Protein AF-A0A8I1TNV1-F1 (afdb_monomer)

Structure (mmCIF, N/CA/C/O backbone):
data_AF-A0A8I1TNV1-F1
#
_entry.id   AF-A0A8I1TNV1-F1
#
loop_
_atom_site.group_PDB
_atom_site.id
_atom_site.type_symbol
_atom_site.label_atom_id
_atom_site.label_alt_id
_atom_site.label_comp_id
_atom_site.label_asym_id
_atom_site.label_entity_id
_atom_site.label_seq_id
_atom_site.pdbx_PDB_ins_code
_atom_site.Cartn_x
_atom_site.Cartn_y
_atom_site.Cartn_z
_atom_site.occupancy
_atom_site.B_iso_or_equiv
_atom_site.auth_seq_id
_atom_site.auth_comp_id
_atom_site.auth_asym_id
_atom_site.auth_atom_id
_atom_site.pdbx_PDB_model_num
ATOM 1 N N . MET A 1 1 ? -3.425 28.848 9.478 1.00 30.80 1 MET A N 1
ATOM 2 C CA . MET A 1 1 ? -4.731 28.243 9.837 1.00 30.80 1 MET A CA 1
ATOM 3 C C . MET A 1 1 ? -4.696 26.747 9.540 1.00 30.80 1 MET A C 1
ATOM 5 O O . MET A 1 1 ? -4.723 26.371 8.379 1.00 30.80 1 MET A O 1
ATOM 9 N N . SER A 1 2 ? -4.573 25.889 10.560 1.00 38.59 2 SER A N 1
ATOM 10 C CA . SER A 1 2 ? -4.637 24.428 10.387 1.00 38.59 2 SER A CA 1
ATOM 11 C C . SER A 1 2 ? -6.106 24.007 10.322 1.00 38.59 2 SER A C 1
ATOM 13 O O . SER A 1 2 ? -6.797 24.010 11.341 1.00 38.59 2 SER A O 1
ATOM 15 N N . ALA A 1 3 ? -6.617 23.719 9.125 1.00 46.88 3 ALA A N 1
ATOM 16 C CA . ALA A 1 3 ? -7.958 23.170 8.979 1.00 46.88 3 ALA A CA 1
ATOM 17 C C . ALA A 1 3 ? -7.992 21.784 9.645 1.00 46.88 3 ALA A C 1
ATOM 19 O O . ALA A 1 3 ? -7.277 20.873 9.228 1.00 46.88 3 ALA A O 1
ATOM 20 N N . ARG A 1 4 ? -8.809 21.612 10.693 1.00 56.84 4 ARG A N 1
ATOM 21 C CA . ARG A 1 4 ? -9.085 20.287 11.268 1.00 56.84 4 ARG A CA 1
ATOM 22 C C . ARG A 1 4 ? -9.623 19.384 10.153 1.00 56.84 4 ARG A C 1
ATOM 24 O O . ARG A 1 4 ? -10.733 19.594 9.666 1.00 56.84 4 ARG A O 1
ATOM 31 N N . LEU A 1 5 ? -8.841 18.386 9.748 1.00 61.72 5 LEU A N 1
ATOM 32 C CA . LEU A 1 5 ? -9.296 17.341 8.834 1.00 61.72 5 LEU A CA 1
ATOM 33 C C . LEU A 1 5 ? -10.477 16.605 9.478 1.00 61.72 5 LEU A C 1
ATOM 35 O O . LEU A 1 5 ? -10.386 16.141 10.616 1.00 61.72 5 LEU A O 1
ATOM 39 N N . ARG A 1 6 ? -11.607 16.535 8.767 1.00 75.06 6 ARG A N 1
ATOM 40 C CA . ARG A 1 6 ? -12.827 15.878 9.260 1.00 75.06 6 ARG A CA 1
ATOM 41 C C . ARG A 1 6 ? -12.629 14.357 9.261 1.00 75.06 6 ARG A C 1
ATOM 43 O O . ARG A 1 6 ? -11.903 13.832 8.418 1.00 75.06 6 ARG A O 1
ATOM 50 N N . SER A 1 7 ? -13.327 13.643 10.148 1.00 79.25 7 SER A N 1
ATOM 51 C CA . SER A 1 7 ? -13.295 12.168 10.239 1.00 79.25 7 SER A CA 1
ATOM 52 C C . SER A 1 7 ? -13.502 11.480 8.883 1.00 79.25 7 SER A C 1
ATOM 54 O O . SER A 1 7 ? -12.773 10.556 8.541 1.00 79.25 7 SER A O 1
ATOM 56 N N . ARG A 1 8 ? -14.424 12.003 8.065 1.00 87.31 8 ARG A N 1
ATOM 57 C CA . ARG A 1 8 ? -14.710 11.511 6.709 1.00 87.31 8 ARG A CA 1
ATOM 58 C C . ARG A 1 8 ? -13.517 11.604 5.751 1.00 87.31 8 ARG A C 1
ATOM 60 O O . ARG A 1 8 ? -13.373 10.752 4.884 1.00 87.31 8 ARG A O 1
ATOM 67 N N . THR A 1 9 ? -12.670 12.626 5.877 1.00 91.31 9 THR A N 1
ATOM 68 C CA . THR A 1 9 ? -11.474 12.765 5.030 1.00 91.31 9 THR A CA 1
ATOM 69 C C . THR A 1 9 ? -10.442 11.700 5.379 1.00 91.31 9 THR A C 1
ATOM 71 O O . THR A 1 9 ? -9.879 11.087 4.480 1.00 91.31 9 THR A O 1
ATOM 74 N N . LEU A 1 10 ? -10.235 11.443 6.674 1.00 92.00 10 LEU A N 1
ATOM 75 C CA . LEU A 1 10 ? -9.320 10.397 7.131 1.00 92.00 10 LEU A CA 1
ATOM 76 C C . LEU A 1 10 ? -9.821 9.002 6.742 1.00 92.00 10 LEU A C 1
ATOM 78 O O . LEU A 1 10 ? -9.030 8.187 6.282 1.00 92.00 10 LEU A O 1
ATOM 82 N N . ASP A 1 11 ? -11.129 8.751 6.852 1.00 93.19 11 ASP A N 1
ATOM 83 C CA . ASP A 1 11 ? -11.721 7.480 6.423 1.00 93.19 11 ASP A CA 1
ATOM 84 C C . ASP A 1 11 ? -11.553 7.251 4.914 1.00 93.19 11 ASP A C 1
ATOM 86 O O . ASP A 1 11 ? -11.191 6.159 4.489 1.00 93.19 11 ASP A O 1
ATOM 90 N N . ARG A 1 12 ? -11.728 8.288 4.087 1.00 95.81 12 ARG A N 1
ATOM 91 C CA . ARG A 1 12 ? -11.476 8.208 2.637 1.00 95.81 12 ARG A CA 1
ATOM 92 C C . ARG A 1 12 ? -10.010 8.005 2.293 1.00 95.81 12 ARG A C 1
ATOM 94 O O . ARG A 1 12 ? -9.713 7.212 1.409 1.00 95.81 12 ARG A O 1
ATOM 101 N N . ALA A 1 13 ? -9.104 8.670 3.002 1.00 95.31 13 ALA A N 1
ATOM 102 C CA . ALA A 1 13 ? -7.672 8.472 2.820 1.00 95.31 13 ALA A CA 1
ATOM 103 C C . ALA A 1 13 ? -7.252 7.034 3.150 1.00 95.31 13 ALA A C 1
ATOM 105 O O . ALA A 1 13 ? -6.558 6.400 2.361 1.00 95.31 13 ALA A O 1
ATOM 106 N N . ALA A 1 14 ? -7.731 6.491 4.275 1.00 95.75 14 ALA A N 1
ATOM 107 C CA . ALA A 1 14 ? -7.549 5.079 4.600 1.00 95.75 14 ALA A CA 1
ATOM 108 C C . ALA A 1 14 ? -8.198 4.177 3.539 1.00 95.75 14 ALA A C 1
ATOM 110 O O . ALA A 1 14 ? -7.621 3.167 3.150 1.00 95.75 14 ALA A O 1
ATOM 111 N N . GLY A 1 15 ? -9.365 4.574 3.028 1.00 96.75 15 GLY A N 1
ATOM 112 C CA . GLY A 1 15 ? -10.072 3.899 1.947 1.00 96.75 15 GLY A CA 1
ATOM 113 C C . GLY A 1 15 ? -9.243 3.747 0.683 1.00 96.75 15 GLY A C 1
ATOM 114 O O . GLY A 1 15 ? -9.222 2.652 0.142 1.00 96.75 15 GLY A O 1
ATOM 115 N N . VAL A 1 16 ? -8.525 4.782 0.238 1.00 97.50 16 VAL A N 1
ATOM 116 C CA . VAL A 1 16 ? -7.644 4.693 -0.944 1.00 97.50 16 VAL A CA 1
ATOM 117 C C . VAL A 1 16 ? -6.658 3.532 -0.803 1.00 97.50 16 VAL A C 1
ATOM 119 O O . VAL A 1 16 ? -6.525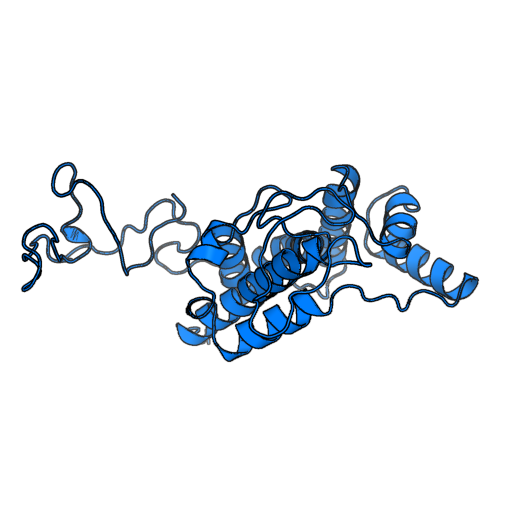 2.729 -1.721 1.00 97.50 16 VAL A O 1
ATOM 122 N N . LEU A 1 17 ? -6.020 3.398 0.361 1.00 97.19 17 LEU A N 1
ATOM 123 C CA . LEU A 1 17 ? -5.011 2.359 0.575 1.00 97.19 17 LEU A CA 1
ATOM 124 C C . LEU A 1 17 ? -5.615 0.983 0.833 1.00 97.19 17 LEU A C 1
ATOM 126 O O . LEU A 1 17 ? -5.167 -0.003 0.263 1.00 97.19 17 LEU A O 1
ATOM 130 N N . LEU A 1 18 ? -6.649 0.906 1.671 1.00 97.94 18 LEU A N 1
ATOM 131 C CA . LEU A 1 18 ? -7.325 -0.354 1.980 1.00 97.94 18 LEU A CA 1
ATOM 132 C C . LEU A 1 18 ? -8.070 -0.914 0.770 1.00 97.94 18 LEU A C 1
ATOM 134 O O . LEU A 1 18 ? -8.086 -2.121 0.561 1.00 97.94 18 LEU A O 1
ATOM 138 N N . GLY A 1 19 ? -8.704 -0.036 -0.002 1.00 97.56 19 GLY A N 1
ATOM 139 C CA . GLY A 1 19 ? -9.374 -0.373 -1.245 1.00 97.56 19 GLY A CA 1
ATOM 140 C C . GLY A 1 19 ? -8.371 -0.805 -2.304 1.00 97.56 19 GLY A C 1
ATOM 141 O O . GLY A 1 19 ? -8.586 -1.843 -2.916 1.00 97.56 19 GLY A O 1
ATOM 142 N N . GLY A 1 20 ? -7.265 -0.069 -2.467 1.00 97.50 20 GLY A N 1
ATOM 143 C CA . GLY A 1 20 ? -6.187 -0.439 -3.387 1.00 97.50 20 GLY A CA 1
ATOM 144 C C . GLY A 1 20 ? -5.604 -1.814 -3.074 1.00 97.50 20 GLY A C 1
ATOM 14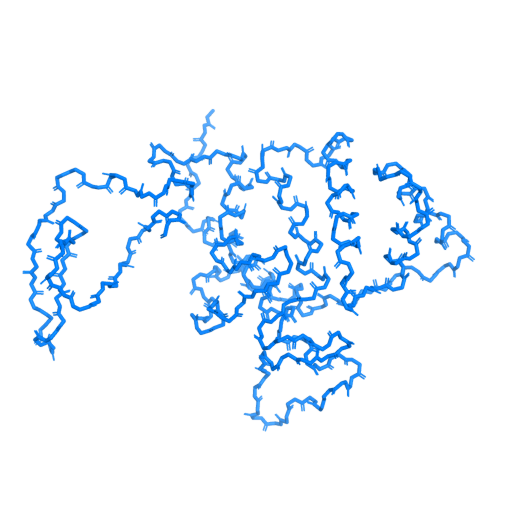5 O O . GLY A 1 20 ? -5.654 -2.697 -3.922 1.00 97.50 20 GLY A O 1
ATOM 146 N N . ALA A 1 21 ? -5.195 -2.036 -1.823 1.00 97.88 21 ALA A N 1
ATOM 147 C CA . ALA A 1 21 ? -4.672 -3.322 -1.365 1.00 97.88 21 ALA A CA 1
ATOM 148 C C . ALA A 1 21 ? -5.694 -4.465 -1.470 1.00 97.88 21 ALA A C 1
ATOM 150 O O . ALA A 1 21 ? -5.335 -5.603 -1.758 1.00 97.88 21 ALA A O 1
ATOM 151 N N . ALA A 1 22 ? -6.982 -4.179 -1.249 1.00 97.75 22 ALA A N 1
ATOM 152 C CA . ALA A 1 22 ? -8.039 -5.161 -1.470 1.00 97.75 22 ALA A CA 1
ATOM 153 C C . ALA A 1 22 ? -8.222 -5.500 -2.950 1.00 97.75 22 ALA A C 1
ATOM 155 O O . ALA A 1 22 ? -8.432 -6.666 -3.268 1.00 97.75 22 ALA A O 1
ATOM 156 N N . GLY A 1 23 ? -8.166 -4.503 -3.833 1.00 96.38 23 GLY A N 1
ATOM 157 C CA . GLY A 1 23 ? -8.252 -4.696 -5.277 1.00 96.38 23 GLY A CA 1
ATOM 158 C C . GLY A 1 23 ? -7.089 -5.528 -5.806 1.00 96.38 23 GLY A C 1
ATOM 159 O O . GLY A 1 23 ? -7.322 -6.516 -6.492 1.00 96.38 23 GLY A O 1
ATOM 160 N N . ASP A 1 24 ? -5.873 -5.176 -5.401 1.00 96.19 24 ASP A N 1
ATOM 161 C CA . ASP A 1 24 ? -4.637 -5.918 -5.661 1.00 96.19 24 ASP A CA 1
ATOM 162 C C . ASP A 1 24 ? -4.770 -7.392 -5.219 1.00 96.19 24 ASP A C 1
ATOM 164 O O . ASP A 1 24 ? -4.840 -8.293 -6.055 1.00 96.19 24 ASP A O 1
ATOM 168 N N . ALA A 1 25 ? -4.984 -7.651 -3.923 1.00 96.50 25 ALA A N 1
ATOM 169 C CA . ALA A 1 25 ? -5.070 -9.018 -3.395 1.00 96.50 25 ALA A CA 1
ATOM 170 C C . ALA A 1 25 ? -6.249 -9.845 -3.960 1.00 96.50 25 ALA A C 1
ATOM 172 O O . ALA A 1 25 ? -6.242 -11.079 -3.896 1.00 96.50 25 ALA A O 1
ATOM 173 N N . LEU A 1 26 ? -7.301 -9.191 -4.470 1.00 95.19 26 LEU A N 1
ATOM 174 C CA . LEU A 1 26 ? -8.390 -9.850 -5.201 1.00 95.19 26 LEU A CA 1
ATOM 175 C C . LEU A 1 26 ? -8.005 -10.207 -6.634 1.00 95.19 26 LEU A C 1
ATOM 177 O O . LEU A 1 26 ? -8.549 -11.180 -7.148 1.00 95.19 26 LEU A O 1
ATOM 181 N N . GLY A 1 27 ? -7.136 -9.422 -7.269 1.00 93.38 27 GLY A N 1
ATOM 182 C CA . GLY A 1 27 ? -6.659 -9.630 -8.634 1.00 93.38 27 GLY A CA 1
ATOM 183 C C . GLY A 1 27 ? -5.625 -10.748 -8.736 1.00 93.38 27 GLY A C 1
ATOM 184 O O . GLY A 1 27 ? -5.734 -11.573 -9.643 1.00 93.38 27 GLY A O 1
ATOM 185 N N . VAL A 1 28 ? -4.715 -10.837 -7.758 1.00 94.31 28 VAL A N 1
ATOM 186 C CA . VAL A 1 28 ? -3.593 -11.799 -7.715 1.00 94.31 28 VAL A CA 1
ATOM 187 C C . VAL A 1 28 ? -3.946 -13.222 -8.187 1.00 94.31 28 VAL A C 1
ATOM 189 O O . VAL A 1 28 ? -3.236 -13.761 -9.034 1.00 94.31 28 VAL A O 1
ATOM 192 N N . PRO A 1 29 ? -5.030 -13.877 -7.720 1.00 94.50 29 PRO A N 1
ATOM 193 C CA . PRO A 1 29 ? -5.305 -15.260 -8.116 1.00 94.50 29 PRO A CA 1
ATOM 194 C C . PRO A 1 29 ? -5.609 -15.437 -9.607 1.00 94.50 29 PRO A C 1
ATOM 196 O O . PRO A 1 29 ? -5.493 -16.547 -10.118 1.00 94.50 29 PRO A O 1
ATOM 199 N N . TYR A 1 30 ? -6.060 -14.382 -10.284 1.00 92.38 30 TYR A N 1
ATOM 200 C CA . TYR A 1 30 ? -6.672 -14.448 -11.612 1.00 92.38 30 TYR A CA 1
ATOM 201 C C . TYR A 1 30 ? -5.794 -13.850 -12.718 1.00 92.38 30 TYR A C 1
ATOM 203 O O . TYR A 1 30 ? -6.186 -13.830 -13.888 1.00 92.38 30 TYR A O 1
ATOM 211 N N . GLU A 1 31 ? -4.611 -13.376 -12.349 1.00 87.69 31 GLU A N 1
ATOM 212 C CA . GLU A 1 31 ? -3.641 -12.752 -13.236 1.00 87.69 31 GLU A CA 1
ATOM 213 C C . GLU A 1 31 ? -3.161 -13.732 -14.317 1.00 87.69 31 GLU A C 1
ATOM 215 O O . GLU A 1 31 ? -2.842 -14.889 -14.024 1.00 87.69 31 GLU A O 1
ATOM 220 N N . TYR A 1 32 ? -3.167 -13.290 -15.579 1.00 85.69 32 TYR A N 1
ATOM 221 C CA . TYR A 1 32 ? -2.758 -14.067 -16.764 1.00 85.69 32 TYR A CA 1
ATOM 222 C C . TYR A 1 32 ? -3.321 -15.496 -16.857 1.00 85.69 32 TYR A C 1
ATOM 224 O O . TYR A 1 32 ? -2.701 -16.383 -17.440 1.00 85.69 32 TYR A O 1
ATOM 232 N N . GLY A 1 33 ? -4.510 -15.741 -16.298 1.00 82.06 33 GLY A N 1
ATOM 233 C CA . GLY A 1 33 ? -5.123 -17.070 -16.318 1.00 82.06 33 GLY A CA 1
ATOM 234 C C . GLY A 1 33 ? -4.519 -18.064 -15.321 1.00 82.06 33 GLY A C 1
ATOM 235 O O . GLY A 1 33 ? -4.792 -19.257 -15.435 1.00 82.06 33 GLY A O 1
ATOM 236 N N . SER A 1 34 ? -3.773 -17.593 -14.313 1.00 83.50 34 SER A N 1
ATOM 237 C CA . SER A 1 34 ? -3.290 -18.406 -13.179 1.00 83.50 34 SER A CA 1
ATOM 238 C C . SER A 1 34 ? -4.422 -19.173 -12.483 1.00 83.50 34 SER A C 1
ATOM 240 O O . SER A 1 34 ? -4.224 -20.265 -11.946 1.00 83.50 34 SER A O 1
ATOM 242 N N . ARG A 1 35 ? -5.638 -18.620 -12.530 1.00 90.06 35 ARG A N 1
ATOM 243 C CA . ARG A 1 35 ? -6.886 -19.286 -12.165 1.00 90.06 35 ARG A CA 1
ATOM 244 C C . ARG A 1 35 ? -7.999 -18.858 -13.114 1.00 90.06 35 ARG A C 1
ATOM 246 O O . ARG A 1 35 ? -8.015 -17.727 -13.597 1.00 90.06 35 ARG A O 1
ATOM 253 N N . ALA A 1 36 ? -8.973 -19.745 -13.317 1.00 88.44 36 ALA A N 1
ATOM 254 C CA . ALA A 1 36 ? -10.222 -19.395 -13.980 1.00 88.44 36 ALA A CA 1
ATOM 255 C C . ALA A 1 36 ? -10.923 -18.229 -13.260 1.00 88.44 36 ALA A C 1
ATOM 257 O O . ALA A 1 36 ? -10.997 -18.197 -12.027 1.00 88.44 36 ALA A O 1
ATOM 258 N N . GLN A 1 37 ? -11.440 -17.288 -14.051 1.00 88.38 37 GLN A N 1
ATOM 259 C CA . GLN A 1 37 ? -12.270 -16.190 -13.562 1.00 88.38 37 GLN A CA 1
ATOM 260 C C . GLN A 1 37 ? -13.559 -16.740 -12.920 1.00 88.38 37 GLN A C 1
ATOM 262 O O . GLN A 1 37 ? -14.035 -17.793 -13.352 1.00 88.38 37 GLN A O 1
ATOM 267 N N . PRO A 1 38 ? -14.137 -16.054 -11.915 1.00 89.19 38 PRO A N 1
ATOM 268 C CA . PRO A 1 38 ? -15.418 -16.452 -11.334 1.00 89.19 38 PRO A CA 1
ATOM 269 C C . PRO A 1 38 ? -16.519 -16.534 -12.400 1.00 89.19 38 PRO A C 1
ATOM 271 O O . PRO A 1 38 ? -16.628 -15.651 -13.256 1.00 89.19 38 PRO A O 1
ATOM 274 N N . GLY A 1 39 ? -17.337 -17.584 -12.339 1.00 90.44 39 GLY A N 1
ATOM 275 C CA . GLY A 1 39 ? -18.483 -17.758 -13.229 1.00 90.44 39 GLY A CA 1
ATOM 276 C C . GLY A 1 39 ? -19.666 -16.837 -12.888 1.00 90.44 39 GLY A C 1
ATOM 277 O O . GLY A 1 39 ? -19.636 -16.101 -11.897 1.00 90.44 39 GLY A O 1
ATOM 278 N N . PRO A 1 40 ? -20.753 -16.872 -13.680 1.00 92.12 40 PRO A N 1
ATOM 279 C CA . PRO A 1 40 ? -21.972 -16.127 -13.375 1.00 92.12 40 PRO A CA 1
ATOM 280 C C . PRO A 1 40 ? -22.504 -16.447 -11.969 1.00 92.12 40 PRO A C 1
ATOM 282 O O . PRO A 1 40 ? -22.737 -17.604 -11.635 1.00 92.12 40 PRO A O 1
ATOM 285 N N . GLY A 1 41 ? -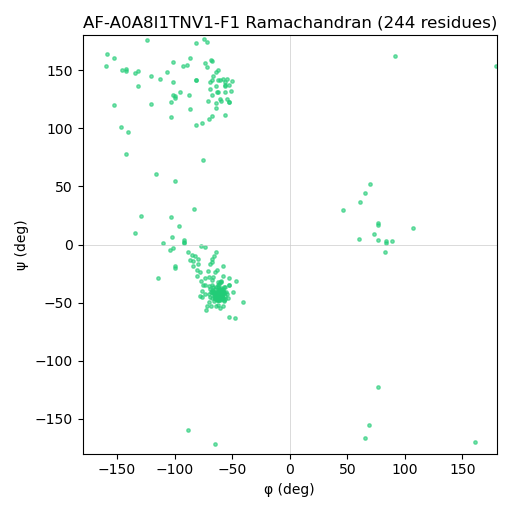22.708 -15.414 -11.147 1.00 89.62 41 GLY A N 1
ATOM 286 C CA . GLY A 1 41 ? -23.178 -15.558 -9.762 1.00 89.62 41 GLY A CA 1
ATOM 287 C C . GLY A 1 41 ? -22.084 -15.882 -8.738 1.00 89.62 41 GLY A C 1
ATOM 288 O O . GLY A 1 41 ? -22.354 -15.857 -7.538 1.00 89.62 41 GLY A O 1
ATOM 289 N N . GLU A 1 42 ? -20.849 -16.126 -9.175 1.00 91.62 42 GLU A N 1
ATOM 290 C CA . GLU A 1 42 ? -19.701 -16.274 -8.287 1.00 91.62 42 GLU A CA 1
ATOM 291 C C . GLU A 1 42 ? -19.021 -14.923 -8.028 1.00 91.62 42 GLU A C 1
ATOM 293 O O . GLU A 1 42 ? -19.081 -13.987 -8.826 1.00 91.62 42 GLU A O 1
ATOM 298 N N . HIS A 1 43 ? -18.341 -14.813 -6.886 1.00 89.75 43 HIS A N 1
ATOM 299 C CA . HIS A 1 43 ? -17.606 -13.609 -6.506 1.00 89.75 43 HIS A CA 1
ATOM 300 C C . HIS A 1 43 ? -16.103 -13.872 -6.479 1.00 89.75 43 HIS A C 1
ATOM 302 O O . HIS A 1 43 ? -15.658 -14.918 -6.001 1.00 89.75 43 HIS A O 1
ATOM 308 N N . ALA A 1 44 ? -15.321 -12.881 -6.916 1.00 90.31 44 ALA A N 1
ATOM 309 C CA . ALA A 1 44 ? -13.872 -12.893 -6.756 1.00 90.31 44 ALA A CA 1
ATOM 310 C C . ALA A 1 44 ? -13.483 -13.000 -5.273 1.00 90.31 44 ALA A C 1
ATOM 312 O O . ALA A 1 44 ? -14.128 -12.426 -4.385 1.00 90.31 44 ALA A O 1
ATOM 313 N N . ARG A 1 45 ? -12.420 -13.757 -4.999 1.00 94.25 45 ARG A N 1
ATOM 314 C CA . ARG A 1 45 ? -11.927 -14.031 -3.645 1.00 94.25 45 ARG A CA 1
ATOM 315 C C . ARG A 1 45 ? -10.413 -13.869 -3.597 1.00 94.25 45 ARG A C 1
ATOM 317 O O . ARG A 1 45 ? -9.726 -14.215 -4.545 1.00 94.25 45 ARG A O 1
ATOM 324 N N . MET A 1 46 ? -9.903 -13.421 -2.452 1.00 96.25 46 MET A N 1
ATOM 325 C CA . MET A 1 46 ? -8.467 -13.303 -2.175 1.00 96.25 46 MET A CA 1
ATOM 326 C C . MET A 1 46 ? -7.867 -14.686 -1.893 1.00 96.25 46 MET A C 1
ATOM 328 O O . MET A 1 46 ? -7.629 -15.043 -0.740 1.00 96.25 46 MET A O 1
ATOM 332 N N . LEU A 1 47 ? -7.722 -15.510 -2.928 1.00 95.81 47 LEU A N 1
ATOM 333 C CA . LEU A 1 47 ? -7.287 -16.905 -2.799 1.00 95.81 47 LEU A CA 1
ATOM 334 C C . LEU A 1 47 ? -5.761 -17.073 -2.756 1.00 95.81 47 LEU A C 1
ATOM 336 O O . LEU A 1 47 ? -5.303 -18.170 -2.454 1.00 95.81 47 LEU A O 1
ATOM 340 N N . GLY A 1 48 ? -4.992 -16.014 -3.025 1.00 94.88 48 GLY A N 1
ATOM 341 C CA . GLY A 1 48 ? -3.549 -16.124 -3.228 1.00 94.88 48 GLY A CA 1
ATOM 342 C C . GLY A 1 48 ? -3.208 -16.863 -4.529 1.00 94.88 48 GLY A C 1
ATOM 343 O O . GLY A 1 48 ? -4.015 -16.901 -5.459 1.00 94.88 48 GLY A O 1
ATOM 344 N N . GLY A 1 49 ? -2.027 -17.471 -4.593 1.00 93.75 49 GLY A N 1
ATOM 345 C CA . GLY A 1 49 ? -1.480 -18.059 -5.811 1.00 93.75 49 GLY A CA 1
ATOM 346 C C . GLY A 1 49 ? -0.948 -16.972 -6.740 1.00 93.75 49 GLY A C 1
ATOM 347 O O . GLY A 1 49 ? -0.078 -16.201 -6.338 1.00 93.75 49 GLY A O 1
ATOM 348 N N . GLY A 1 50 ? -1.465 -16.920 -7.968 1.00 89.69 50 GLY A N 1
ATOM 349 C CA . GLY A 1 50 ? -0.971 -16.004 -8.998 1.00 89.69 50 GLY A CA 1
ATOM 350 C C . GLY A 1 50 ? 0.464 -16.320 -9.425 1.00 89.69 50 GLY A C 1
ATOM 351 O O . GLY A 1 50 ? 1.013 -17.370 -9.073 1.00 89.69 50 GLY A O 1
ATOM 352 N N . LEU A 1 51 ? 1.085 -15.389 -10.149 1.00 86.31 51 LEU A N 1
ATOM 353 C CA . LEU A 1 51 ? 2.452 -15.537 -10.661 1.00 86.31 51 LEU A CA 1
ATOM 354 C C . LEU A 1 51 ? 3.492 -15.749 -9.550 1.00 86.31 51 LEU A C 1
ATOM 356 O O . LEU A 1 51 ? 4.480 -16.454 -9.745 1.00 86.31 51 LEU A O 1
ATOM 360 N N . GLY A 1 52 ? 3.248 -15.160 -8.377 1.00 84.81 52 GLY A N 1
ATOM 361 C CA . GLY A 1 52 ? 4.188 -15.142 -7.259 1.00 84.81 52 GLY A CA 1
ATOM 362 C C . GLY A 1 52 ? 3.894 -16.124 -6.122 1.00 84.81 52 GLY A C 1
ATOM 363 O O . GLY A 1 52 ? 4.561 -16.045 -5.090 1.00 84.81 52 GLY A O 1
ATOM 364 N N . GLY A 1 53 ? 2.901 -17.013 -6.248 1.00 91.44 53 GLY A N 1
ATOM 365 C CA . GLY A 1 53 ? 2.564 -17.977 -5.188 1.00 91.44 53 GLY A CA 1
ATOM 366 C C . GLY A 1 53 ? 2.145 -17.324 -3.863 1.00 91.44 53 GLY A C 1
ATOM 367 O O . GLY A 1 53 ? 2.492 -17.812 -2.787 1.00 91.44 53 GLY A O 1
ATOM 368 N N . PHE A 1 54 ? 1.425 -16.205 -3.929 1.00 94.62 54 PHE A N 1
ATOM 369 C CA . PHE A 1 54 ? 1.056 -15.399 -2.768 1.00 94.62 54 PHE A CA 1
ATOM 370 C C . PHE A 1 54 ? 0.128 -16.155 -1.801 1.00 94.62 54 PHE A C 1
ATOM 372 O O . PHE A 1 54 ? -0.711 -16.951 -2.228 1.00 94.62 54 PHE A O 1
ATOM 379 N N . PRO A 1 55 ? 0.196 -15.891 -0.488 1.00 96.00 55 PRO A N 1
ATOM 380 C CA . PRO A 1 55 ? -0.815 -16.374 0.448 1.00 96.00 55 PRO A CA 1
ATOM 381 C C . PRO A 1 55 ? -2.183 -15.697 0.209 1.00 96.00 55 PRO A C 1
ATOM 383 O O . PRO A 1 55 ? -2.248 -14.589 -0.328 1.00 96.00 55 PRO A O 1
ATOM 386 N N . PRO A 1 56 ? -3.301 -16.307 0.648 1.00 97.31 56 PRO A N 1
ATOM 387 C CA . PRO A 1 56 ? -4.615 -15.664 0.632 1.00 97.31 56 PRO A CA 1
ATOM 388 C C . PRO A 1 56 ? -4.612 -14.294 1.327 1.00 97.31 56 PRO A C 1
ATOM 390 O O . PRO A 1 56 ? -4.288 -14.194 2.509 1.00 97.31 56 PRO A O 1
ATOM 393 N N . GLY A 1 57 ? -5.007 -13.240 0.608 1.00 97.19 57 GLY A N 1
ATOM 394 C CA . GLY A 1 57 ? -4.974 -11.857 1.108 1.00 97.19 57 GLY A CA 1
ATOM 395 C C . GLY A 1 57 ? -3.617 -11.157 0.977 1.00 97.19 57 GLY A C 1
ATOM 396 O O . GLY A 1 57 ? -3.510 -10.001 1.386 1.00 97.19 57 GLY A O 1
ATOM 397 N N . GLY A 1 58 ? -2.615 -11.838 0.415 1.00 97.00 58 GLY A N 1
ATOM 398 C CA . GLY A 1 58 ? -1.338 -11.257 0.020 1.00 97.00 58 GLY A CA 1
ATOM 399 C C . GLY A 1 58 ? -1.508 -10.285 -1.146 1.00 97.00 58 GLY A C 1
ATOM 400 O O . GLY A 1 58 ? -2.132 -10.645 -2.142 1.00 97.00 58 GLY A O 1
ATOM 401 N N . TRP A 1 59 ? -0.972 -9.076 -1.010 1.00 95.56 59 TRP A N 1
ATOM 402 C CA . TRP A 1 59 ? -0.899 -8.089 -2.093 1.00 95.56 59 TRP A CA 1
ATOM 403 C C . TRP A 1 59 ? 0.429 -8.178 -2.867 1.00 95.56 59 TRP A C 1
ATOM 405 O O . TRP A 1 59 ? 1.439 -8.622 -2.304 1.00 95.56 59 TRP A O 1
ATOM 415 N N . SER A 1 60 ? 0.420 -7.767 -4.136 1.00 95.00 60 SER A N 1
ATOM 416 C CA . SER A 1 60 ? 1.536 -7.863 -5.084 1.00 95.00 60 SER A CA 1
ATOM 417 C C . SER A 1 60 ? 2.483 -6.647 -5.033 1.00 95.00 60 SER A C 1
ATOM 419 O O . SER A 1 60 ? 2.574 -5.927 -4.025 1.00 95.00 60 SER A O 1
ATOM 421 N N . ASP A 1 61 ? 3.249 -6.451 -6.112 1.00 94.19 61 ASP A N 1
ATOM 422 C CA . ASP A 1 61 ? 4.126 -5.304 -6.329 1.00 94.19 61 ASP A CA 1
ATOM 423 C C . ASP A 1 61 ? 3.369 -3.969 -6.336 1.00 94.19 61 ASP A C 1
ATOM 425 O O . ASP A 1 61 ? 3.904 -2.982 -5.826 1.00 94.19 61 ASP A O 1
ATOM 429 N N . ASP A 1 62 ? 2.117 -3.950 -6.793 1.00 94.19 62 ASP A N 1
ATOM 430 C CA . ASP A 1 62 ? 1.209 -2.798 -6.758 1.00 94.19 62 ASP A CA 1
ATOM 431 C C . ASP A 1 62 ? 1.181 -2.116 -5.384 1.00 94.19 62 ASP A C 1
ATOM 433 O O . ASP A 1 62 ? 1.574 -0.951 -5.213 1.00 94.19 62 ASP A O 1
ATOM 437 N N . THR A 1 63 ? 0.734 -2.851 -4.365 1.00 96.06 63 THR A N 1
ATOM 438 C CA . THR A 1 63 ? 0.636 -2.314 -3.006 1.00 96.06 63 THR A CA 1
ATOM 439 C C . THR A 1 63 ? 2.011 -2.183 -2.364 1.00 96.06 63 THR A C 1
ATOM 441 O O . THR A 1 63 ? 2.246 -1.225 -1.623 1.00 96.06 63 THR A O 1
ATOM 444 N N . ALA A 1 64 ? 2.948 -3.093 -2.643 1.00 96.12 64 ALA A N 1
ATOM 445 C CA . ALA A 1 64 ? 4.288 -3.037 -2.060 1.00 96.12 64 ALA A CA 1
ATOM 446 C C . ALA A 1 64 ? 5.059 -1.773 -2.487 1.00 96.12 64 ALA A C 1
ATOM 448 O O . ALA A 1 64 ? 5.629 -1.071 -1.645 1.00 96.12 64 ALA A O 1
ATOM 449 N N . MET A 1 65 ? 5.025 -1.423 -3.773 1.00 95.00 65 MET A N 1
ATOM 450 C CA . MET A 1 65 ? 5.630 -0.192 -4.278 1.00 95.00 65 MET A CA 1
ATOM 451 C C . MET A 1 65 ? 4.865 1.042 -3.785 1.00 95.00 65 MET A C 1
ATOM 453 O O . MET A 1 65 ? 5.493 2.025 -3.379 1.00 95.00 65 MET A O 1
ATOM 457 N N . ALA A 1 66 ? 3.530 1.000 -3.711 1.00 95.69 66 ALA A N 1
ATOM 458 C CA . ALA A 1 66 ? 2.763 2.085 -3.094 1.00 95.69 66 ALA A CA 1
ATOM 459 C C . ALA A 1 66 ? 3.197 2.337 -1.635 1.00 95.69 66 ALA A C 1
ATOM 461 O O . ALA A 1 66 ? 3.381 3.491 -1.237 1.00 95.69 66 ALA A O 1
ATOM 462 N N . CYS A 1 67 ? 3.442 1.281 -0.850 1.00 97.06 67 CYS A N 1
ATOM 463 C CA . CYS A 1 67 ? 3.951 1.381 0.520 1.00 97.06 67 CYS A CA 1
ATOM 464 C C . CYS A 1 67 ? 5.297 2.116 0.598 1.00 97.06 67 CYS A C 1
ATOM 466 O O . CYS A 1 67 ? 5.454 2.974 1.465 1.00 97.06 67 CYS A O 1
ATOM 468 N N . ALA A 1 68 ? 6.229 1.876 -0.331 1.00 96.81 68 ALA A N 1
ATOM 469 C CA . ALA A 1 68 ? 7.511 2.591 -0.365 1.00 96.81 68 ALA A CA 1
ATOM 470 C C . ALA A 1 68 ? 7.339 4.116 -0.527 1.00 96.81 68 ALA A C 1
ATOM 472 O O . ALA A 1 68 ? 8.052 4.899 0.105 1.00 96.81 68 ALA A O 1
ATOM 473 N N . VAL A 1 69 ? 6.359 4.555 -1.325 1.00 97.44 69 VAL A N 1
ATOM 474 C CA . VAL A 1 69 ? 6.006 5.980 -1.462 1.00 97.44 69 VAL A CA 1
ATOM 475 C C . VAL A 1 69 ? 5.365 6.507 -0.176 1.00 97.44 69 VAL A C 1
ATOM 477 O O . VAL A 1 69 ? 5.702 7.589 0.316 1.00 97.44 69 VAL A O 1
ATOM 480 N N . LEU A 1 70 ? 4.441 5.733 0.390 1.00 96.75 70 LEU A N 1
ATOM 481 C CA . LEU A 1 70 ? 3.670 6.114 1.569 1.00 96.75 70 LEU A CA 1
ATOM 482 C C . LEU A 1 70 ? 4.513 6.222 2.832 1.00 96.75 70 LEU A C 1
ATOM 484 O O . LEU A 1 70 ? 4.248 7.102 3.644 1.00 96.75 70 LEU A O 1
ATOM 488 N N . GLU A 1 71 ? 5.534 5.386 3.000 1.00 97.56 71 GLU A N 1
ATOM 489 C CA . GLU A 1 71 ? 6.488 5.488 4.108 1.00 97.56 71 GLU A CA 1
ATOM 490 C C . GLU A 1 71 ? 7.182 6.853 4.137 1.00 97.56 71 GLU A C 1
ATOM 492 O O . GLU A 1 71 ? 7.386 7.422 5.212 1.00 97.56 71 GLU A O 1
ATOM 497 N N . VAL A 1 72 ? 7.509 7.406 2.965 1.00 98.25 72 VAL A N 1
ATOM 498 C CA . VAL A 1 72 ? 8.125 8.732 2.830 1.00 98.25 72 VAL A CA 1
ATOM 499 C C . VAL A 1 72 ? 7.086 9.834 3.044 1.00 98.25 72 VAL A C 1
ATOM 501 O O . VAL A 1 72 ? 7.327 10.773 3.806 1.00 98.25 72 VAL A O 1
ATOM 504 N N . ALA A 1 73 ? 5.903 9.701 2.439 1.00 97.75 73 ALA A N 1
ATOM 505 C CA . ALA A 1 73 ? 4.803 10.654 2.607 1.00 97.75 73 ALA A CA 1
ATOM 506 C C . ALA A 1 73 ? 4.348 10.767 4.074 1.00 97.75 73 ALA A C 1
ATOM 508 O O . ALA A 1 73 ? 4.106 11.863 4.582 1.00 97.75 73 ALA A O 1
ATOM 509 N N . ALA A 1 74 ? 4.289 9.640 4.787 1.00 97.38 74 ALA A N 1
ATOM 510 C CA . ALA A 1 74 ? 3.917 9.553 6.196 1.00 97.38 74 ALA A CA 1
ATOM 511 C C . ALA A 1 74 ? 4.923 10.228 7.140 1.00 97.38 74 ALA A C 1
ATOM 513 O O . ALA A 1 74 ? 4.612 10.413 8.311 1.00 97.38 74 ALA A O 1
ATOM 514 N N . GLN A 1 75 ? 6.095 10.637 6.652 1.00 97.50 75 GLN A N 1
ATOM 515 C CA . GLN A 1 75 ? 7.056 11.457 7.399 1.00 97.50 75 GLN A CA 1
ATOM 516 C C . GLN A 1 75 ? 6.855 12.963 7.156 1.00 97.50 75 GLN A C 1
ATOM 518 O O . GLN A 1 75 ? 7.638 13.772 7.643 1.00 97.50 75 GLN A O 1
ATOM 523 N N . GLY A 1 76 ? 5.829 13.358 6.391 1.00 96.88 76 GLY A N 1
ATOM 524 C CA . GLY A 1 76 ? 5.567 14.759 6.046 1.00 96.88 76 GLY A CA 1
ATOM 525 C C . GLY A 1 76 ? 6.490 15.319 4.964 1.00 96.88 76 GLY A C 1
ATOM 526 O O . GLY A 1 76 ? 6.615 16.534 4.833 1.00 96.88 76 GLY A O 1
ATOM 527 N N . ALA A 1 77 ? 7.146 14.446 4.200 1.00 97.50 77 ALA A N 1
ATOM 528 C CA . ALA A 1 77 ? 8.029 14.838 3.113 1.00 97.50 77 ALA A CA 1
ATOM 529 C C . ALA A 1 77 ? 7.266 15.478 1.942 1.00 97.50 77 ALA A C 1
ATOM 531 O O . ALA A 1 77 ? 6.208 14.988 1.547 1.00 97.50 77 ALA A O 1
ATOM 532 N N . ASP A 1 78 ? 7.849 16.504 1.318 1.00 96.50 78 ASP A N 1
ATOM 533 C CA . ASP A 1 78 ? 7.392 16.967 0.006 1.00 96.50 78 ASP A CA 1
ATOM 534 C C . ASP A 1 78 ? 7.878 15.993 -1.073 1.00 96.50 78 ASP A C 1
ATOM 536 O O . ASP A 1 78 ? 9.056 15.998 -1.438 1.00 96.50 78 ASP A O 1
ATOM 540 N N . LEU A 1 79 ? 6.967 15.164 -1.590 1.00 96.19 79 LEU A N 1
ATOM 541 C CA . LEU A 1 79 ? 7.253 14.162 -2.624 1.00 96.19 79 LEU A CA 1
ATOM 542 C C . LEU A 1 79 ? 7.702 14.755 -3.969 1.00 96.19 79 LEU A C 1
ATOM 544 O O . LEU A 1 79 ? 8.079 14.005 -4.862 1.00 96.19 79 LEU A O 1
ATOM 548 N N . ARG A 1 80 ? 7.678 16.081 -4.132 1.00 95.88 80 ARG A N 1
ATOM 549 C CA . ARG A 1 80 ? 8.228 16.768 -5.310 1.00 95.88 80 ARG A CA 1
ATOM 550 C C . ARG A 1 80 ? 9.721 17.069 -5.171 1.00 95.88 80 ARG A C 1
ATOM 552 O O . ARG A 1 80 ? 10.352 17.458 -6.146 1.00 95.88 80 ARG A O 1
ATOM 559 N N . SER A 1 81 ? 10.277 16.941 -3.965 1.00 98.00 81 SER A N 1
ATOM 560 C CA . SER A 1 81 ? 11.697 17.186 -3.712 1.00 98.00 81 SER A CA 1
ATOM 561 C C . SER A 1 81 ? 12.552 15.979 -4.096 1.00 98.00 81 SER A C 1
ATOM 563 O O . SER A 1 81 ? 12.186 14.839 -3.813 1.00 98.00 81 SER A O 1
ATOM 565 N N . GLU A 1 82 ? 13.731 16.229 -4.668 1.00 96.94 82 GLU A N 1
ATOM 566 C CA . GLU A 1 82 ? 14.683 15.171 -5.042 1.00 96.94 82 GLU A CA 1
ATOM 567 C C . GLU A 1 82 ? 15.085 14.311 -3.833 1.00 96.94 82 GLU A C 1
ATOM 569 O O . GLU A 1 82 ? 15.054 13.091 -3.910 1.00 96.94 82 GLU A O 1
ATOM 574 N N . ALA A 1 83 ? 15.301 14.920 -2.662 1.00 97.62 83 ALA A N 1
ATOM 575 C CA . ALA A 1 83 ? 15.599 14.179 -1.434 1.00 97.62 83 ALA A CA 1
ATOM 576 C C . ALA A 1 83 ? 14.457 13.241 -0.983 1.00 97.62 83 ALA A C 1
ATOM 578 O O . ALA A 1 83 ? 14.700 12.197 -0.373 1.00 97.62 83 ALA A O 1
ATOM 579 N N . ALA A 1 84 ? 13.190 13.595 -1.233 1.00 98.00 84 ALA A N 1
ATOM 580 C CA . ALA A 1 84 ? 12.078 12.679 -0.984 1.00 98.00 84 ALA A CA 1
ATOM 581 C C . ALA A 1 84 ? 12.032 11.570 -2.038 1.00 98.00 84 ALA A C 1
ATOM 583 O O . ALA A 1 84 ? 11.856 10.408 -1.674 1.00 98.00 84 ALA A O 1
ATOM 584 N N . LEU A 1 85 ? 12.241 11.906 -3.312 1.00 97.94 85 LEU A N 1
ATOM 585 C CA . LEU A 1 85 ? 12.283 10.932 -4.400 1.00 97.94 85 LEU A CA 1
ATOM 586 C C . LEU A 1 85 ? 13.429 9.925 -4.225 1.00 97.94 85 LEU A C 1
ATOM 588 O O . LEU A 1 85 ? 13.226 8.743 -4.482 1.00 97.94 85 LEU A O 1
ATOM 592 N N . ASP A 1 86 ? 14.588 10.338 -3.712 1.00 98.19 86 ASP A N 1
ATOM 593 C CA . ASP A 1 86 ? 15.697 9.433 -3.391 1.00 98.19 86 ASP A CA 1
ATOM 594 C C . ASP A 1 86 ? 15.332 8.453 -2.272 1.00 98.19 86 ASP A C 1
ATOM 596 O O . ASP A 1 86 ? 15.658 7.268 -2.350 1.00 98.19 86 ASP A O 1
ATOM 600 N N . ARG A 1 87 ? 14.581 8.898 -1.257 1.00 98.25 87 ARG A N 1
ATOM 601 C CA . ARG A 1 87 ? 14.056 7.992 -0.221 1.00 98.25 87 ARG A CA 1
ATOM 602 C C . ARG A 1 87 ? 13.024 7.013 -0.777 1.00 98.25 87 ARG A C 1
ATOM 604 O O . ARG A 1 87 ? 13.013 5.857 -0.356 1.00 98.25 87 ARG A O 1
ATOM 611 N N . VAL A 1 88 ? 12.191 7.448 -1.724 1.00 98.12 88 VAL A N 1
ATOM 612 C CA . VAL A 1 88 ? 11.254 6.564 -2.437 1.00 98.12 88 VAL A CA 1
ATOM 613 C C . VAL A 1 88 ? 12.021 5.540 -3.276 1.00 98.12 88 VAL A C 1
ATOM 615 O O . VAL A 1 88 ? 11.748 4.347 -3.170 1.00 98.12 88 VAL A O 1
ATOM 618 N N . ALA A 1 89 ? 13.029 5.972 -4.036 1.00 97.81 89 ALA A N 1
ATOM 619 C CA . ALA A 1 89 ? 13.898 5.099 -4.823 1.00 97.81 89 ALA A CA 1
ATOM 620 C C . ALA A 1 89 ? 14.623 4.071 -3.941 1.00 97.81 89 ALA A C 1
ATOM 622 O O . ALA A 1 89 ? 14.668 2.886 -4.272 1.00 97.81 89 ALA A O 1
ATOM 623 N N . ALA A 1 90 ? 15.122 4.492 -2.777 1.00 97.19 90 ALA A N 1
ATOM 624 C CA . ALA A 1 90 ? 15.676 3.581 -1.783 1.00 97.19 90 ALA A CA 1
ATOM 625 C C . ALA A 1 90 ? 14.622 2.582 -1.275 1.00 97.19 90 ALA A C 1
ATOM 627 O O . ALA A 1 90 ? 14.940 1.415 -1.077 1.00 97.19 90 ALA A O 1
ATOM 628 N N . GLY A 1 91 ? 13.367 3.004 -1.092 1.00 97.44 91 GLY A N 1
ATOM 629 C CA . GLY A 1 91 ? 12.245 2.121 -0.758 1.00 97.44 91 GLY A CA 1
ATOM 630 C C . GLY A 1 91 ? 11.957 1.073 -1.835 1.00 97.44 91 GLY A C 1
ATOM 631 O O . GLY A 1 91 ? 11.888 -0.112 -1.516 1.00 97.44 91 GLY A O 1
ATOM 632 N N . PHE A 1 92 ? 11.881 1.476 -3.107 1.00 97.50 92 PHE A N 1
ATOM 633 C CA . PHE A 1 92 ? 11.742 0.541 -4.230 1.00 97.50 92 PHE A CA 1
ATOM 634 C C . PHE A 1 92 ? 12.901 -0.445 -4.295 1.00 97.50 92 PHE A C 1
ATOM 636 O O . PHE A 1 92 ? 12.683 -1.632 -4.525 1.00 97.50 92 PHE A O 1
ATOM 643 N N . ARG A 1 93 ? 14.128 0.024 -4.043 1.00 96.81 93 ARG A N 1
ATOM 644 C CA . ARG A 1 93 ? 15.282 -0.867 -3.987 1.00 96.81 93 ARG A CA 1
ATOM 645 C C . ARG A 1 93 ? 15.186 -1.851 -2.823 1.00 96.81 93 ARG A C 1
ATOM 647 O O . ARG A 1 93 ? 15.384 -3.034 -3.054 1.00 96.81 93 ARG A O 1
ATOM 654 N N . ARG A 1 94 ? 14.830 -1.406 -1.611 1.00 96.94 94 ARG A N 1
ATOM 655 C CA . ARG A 1 94 ? 14.631 -2.312 -0.461 1.00 96.94 94 ARG A CA 1
ATOM 656 C C . ARG A 1 94 ? 13.587 -3.385 -0.756 1.00 96.94 94 ARG A C 1
ATOM 658 O O . ARG A 1 94 ? 13.776 -4.532 -0.365 1.00 96.94 94 ARG A O 1
ATOM 665 N N . TRP A 1 95 ? 12.495 -3.015 -1.421 1.00 97.00 95 TRP A N 1
ATOM 666 C CA . TRP A 1 95 ? 11.491 -3.977 -1.860 1.00 97.00 95 TRP A CA 1
ATOM 667 C C . TRP A 1 95 ? 12.083 -4.973 -2.856 1.00 97.00 95 TRP A C 1
ATOM 669 O O . TRP A 1 95 ? 12.020 -6.170 -2.610 1.00 97.00 95 TRP A O 1
ATOM 679 N N . TYR A 1 96 ? 12.732 -4.500 -3.918 1.00 96.94 96 TYR A N 1
ATOM 680 C CA . TYR A 1 96 ? 13.337 -5.360 -4.935 1.00 96.94 96 TYR A CA 1
ATOM 681 C C . TYR A 1 96 ? 14.410 -6.307 -4.371 1.00 96.94 96 TYR A C 1
ATOM 683 O O . TYR A 1 96 ? 14.407 -7.499 -4.669 1.00 96.94 96 TYR A O 1
ATOM 691 N N . ASP A 1 97 ? 15.283 -5.803 -3.498 1.00 95.88 97 ASP A N 1
ATOM 692 C CA . ASP A 1 97 ? 16.348 -6.585 -2.861 1.00 95.88 97 ASP A CA 1
ATOM 693 C C . ASP A 1 97 ? 15.800 -7.608 -1.849 1.00 95.88 97 ASP A C 1
ATOM 695 O O . ASP A 1 97 ? 16.496 -8.563 -1.509 1.00 95.88 97 ASP A O 1
ATOM 699 N N . SER A 1 98 ? 14.546 -7.465 -1.395 1.00 96.12 98 SER A N 1
ATOM 700 C CA . SER A 1 98 ? 13.887 -8.470 -0.546 1.00 96.12 98 SER A CA 1
ATOM 701 C C . SER A 1 98 ? 13.469 -9.742 -1.298 1.00 96.12 98 SER A C 1
ATOM 703 O O . SER A 1 98 ? 12.971 -10.677 -0.676 1.00 96.12 98 SER A O 1
ATOM 705 N N . GLY A 1 99 ? 13.689 -9.792 -2.616 1.00 94.88 99 GLY A N 1
ATOM 706 C CA . GLY A 1 99 ? 13.376 -10.945 -3.459 1.00 94.88 99 GLY A CA 1
ATOM 707 C C . GLY A 1 99 ? 11.873 -11.181 -3.643 1.00 94.88 99 GLY A C 1
ATOM 708 O O . GLY A 1 99 ? 11.416 -12.297 -3.393 1.00 94.88 99 GLY A O 1
ATOM 709 N N . PRO A 1 100 ? 11.087 -10.167 -4.059 1.00 93.56 100 PRO A N 1
ATOM 710 C CA . PRO A 1 100 ? 9.662 -10.338 -4.307 1.00 93.56 100 PRO A CA 1
ATOM 711 C C . PRO A 1 100 ? 9.441 -11.384 -5.402 1.00 93.56 100 PRO A C 1
ATOM 713 O O . PRO A 1 100 ? 10.189 -11.467 -6.382 1.00 93.56 100 PRO A O 1
ATOM 716 N N . THR A 1 101 ? 8.407 -12.198 -5.216 1.00 86.75 101 THR A N 1
ATOM 717 C CA . THR A 1 101 ? 8.101 -13.323 -6.103 1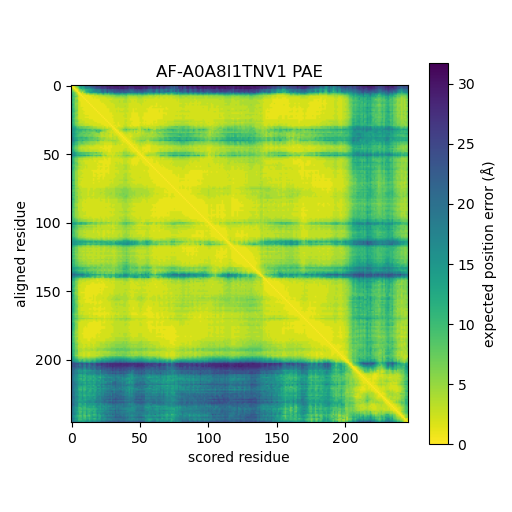.00 86.75 101 THR A CA 1
ATOM 718 C C . THR A 1 101 ? 7.580 -12.875 -7.461 1.00 86.75 101 THR A C 1
ATOM 720 O O . THR A 1 101 ? 7.753 -13.599 -8.438 1.00 86.75 101 THR A O 1
ATOM 723 N N . ASP A 1 102 ? 7.028 -11.663 -7.538 1.00 88.38 102 ASP A N 1
ATOM 724 C CA . ASP A 1 102 ? 6.610 -11.033 -8.779 1.00 88.38 102 ASP A CA 1
ATOM 725 C C . ASP A 1 102 ? 7.119 -9.588 -8.890 1.00 88.38 102 ASP A C 1
ATOM 727 O O . ASP A 1 102 ? 7.131 -8.833 -7.915 1.00 88.38 102 ASP A O 1
ATOM 731 N N . VAL A 1 103 ? 7.610 -9.244 -10.083 1.00 91.62 103 VAL A N 1
ATOM 732 C CA . VAL A 1 103 ? 8.130 -7.919 -10.445 1.00 91.62 103 VAL A CA 1
ATOM 733 C C . VAL A 1 103 ? 7.939 -7.722 -11.940 1.00 91.62 103 VAL A C 1
ATOM 735 O O . VAL A 1 103 ? 8.586 -8.417 -12.739 1.00 91.62 103 VAL A O 1
ATOM 738 N N . GLY A 1 104 ? 7.181 -6.692 -12.317 1.00 90.12 104 GLY A N 1
ATOM 739 C CA . GLY A 1 104 ? 7.018 -6.304 -13.715 1.00 90.12 104 GLY A CA 1
ATOM 740 C C . GLY A 1 104 ? 8.352 -6.149 -14.461 1.00 90.12 104 GLY A C 1
ATOM 741 O O . GLY A 1 104 ? 9.341 -5.626 -13.937 1.00 90.12 104 GLY A O 1
ATOM 742 N N . VAL A 1 105 ? 8.396 -6.583 -15.725 1.00 91.00 105 VAL A N 1
ATOM 743 C CA . VAL A 1 105 ? 9.634 -6.658 -16.532 1.00 91.00 105 VAL A CA 1
ATOM 744 C C . VAL A 1 105 ? 10.385 -5.325 -16.590 1.00 91.00 105 VAL A C 1
ATOM 746 O O . VAL A 1 105 ? 11.612 -5.294 -16.470 1.00 91.00 105 VAL A O 1
ATOM 749 N N . GLN A 1 106 ? 9.666 -4.216 -16.769 1.00 91.88 106 GLN A N 1
ATOM 750 C CA . GLN A 1 106 ? 10.267 -2.883 -16.794 1.00 91.88 106 GLN A CA 1
ATOM 751 C C . GLN A 1 106 ? 10.858 -2.512 -15.433 1.00 91.88 106 GLN A C 1
ATOM 753 O O . GLN A 1 106 ? 12.013 -2.095 -15.367 1.00 91.88 106 GLN A O 1
ATOM 758 N N . THR A 1 107 ? 10.093 -2.704 -14.358 1.00 93.56 107 THR A N 1
ATOM 759 C CA . THR A 1 107 ? 10.529 -2.451 -12.981 1.00 93.56 107 THR A CA 1
ATOM 760 C C . THR A 1 107 ? 11.786 -3.251 -12.657 1.00 93.56 107 THR A C 1
ATOM 762 O O . THR A 1 107 ? 12.776 -2.678 -12.206 1.00 93.56 107 THR A O 1
ATOM 765 N N . ARG A 1 108 ? 11.812 -4.544 -13.000 1.00 94.69 108 ARG A N 1
ATOM 766 C CA . ARG A 1 108 ? 12.980 -5.421 -12.831 1.00 94.69 108 ARG A CA 1
ATOM 767 C C . ARG A 1 108 ? 14.211 -4.890 -13.564 1.00 94.69 108 ARG A C 1
ATOM 769 O O . ARG A 1 108 ? 15.294 -4.847 -12.987 1.00 94.69 108 ARG A O 1
ATOM 776 N N . ARG A 1 109 ? 14.058 -4.457 -14.821 1.00 94.69 109 ARG A N 1
ATOM 777 C CA . ARG A 1 109 ? 15.166 -3.887 -15.609 1.00 94.69 109 ARG A CA 1
ATOM 778 C C . ARG A 1 109 ? 15.696 -2.591 -15.006 1.00 94.69 109 ARG A C 1
ATOM 780 O O . ARG A 1 109 ? 16.907 -2.419 -14.941 1.00 94.69 109 ARG A O 1
ATOM 787 N N . VAL A 1 110 ? 14.814 -1.699 -14.559 1.00 94.81 110 VAL A N 1
ATOM 788 C CA . VAL A 1 110 ? 15.225 -0.421 -13.961 1.00 94.81 110 VAL A CA 1
ATOM 789 C C . VAL A 1 110 ? 15.917 -0.649 -12.622 1.00 94.81 110 VAL A C 1
ATOM 791 O O . VAL A 1 110 ? 17.038 -0.187 -12.431 1.00 94.81 110 VAL A O 1
ATOM 794 N N . LEU A 1 111 ? 15.284 -1.386 -11.709 1.00 95.25 111 LEU A N 1
ATOM 795 C CA . LEU A 1 111 ? 15.804 -1.585 -10.356 1.00 95.25 111 LEU A CA 1
ATOM 796 C C . LEU A 1 111 ? 17.053 -2.468 -10.337 1.00 95.25 111 LEU A C 1
ATOM 798 O O . LEU A 1 111 ? 17.960 -2.186 -9.558 1.00 95.25 111 LEU A O 1
ATOM 802 N N . GLY A 1 112 ? 17.137 -3.477 -11.208 1.00 95.19 112 GLY A N 1
ATOM 803 C CA . GLY A 1 112 ? 18.323 -4.323 -11.360 1.00 95.19 112 GLY A CA 1
ATOM 804 C C . GLY A 1 112 ? 19.456 -3.679 -12.165 1.00 95.19 112 GLY A C 1
ATOM 805 O O . GLY A 1 112 ? 20.608 -4.065 -11.995 1.00 95.19 112 GLY A O 1
ATOM 806 N N . GLY A 1 113 ? 19.150 -2.704 -13.027 1.00 93.50 113 GLY A N 1
ATOM 807 C CA . GLY A 1 113 ? 20.135 -2.021 -13.871 1.00 93.50 113 GLY A CA 1
ATOM 808 C C . GLY A 1 113 ? 20.867 -0.864 -13.186 1.00 93.50 113 GLY A C 1
ATOM 809 O O . GLY A 1 113 ? 21.919 -0.446 -13.663 1.00 93.50 113 GLY A O 1
ATOM 810 N N . VAL A 1 114 ? 20.337 -0.333 -12.079 1.00 91.88 114 VAL A N 1
ATOM 811 C CA . VAL A 1 114 ? 20.999 0.737 -11.318 1.00 91.88 114 VAL A CA 1
ATOM 812 C C . VAL A 1 114 ? 21.970 0.163 -10.282 1.00 91.88 114 VAL A C 1
ATOM 814 O O . VAL A 1 114 ? 21.605 -0.700 -9.483 1.00 91.88 114 VAL A O 1
ATOM 817 N N . GLY A 1 115 ? 23.212 0.659 -10.285 1.00 86.06 115 GLY A N 1
ATOM 818 C CA . GLY A 1 115 ? 24.231 0.282 -9.299 1.00 86.06 115 GLY A CA 1
ATOM 819 C C . GLY A 1 115 ? 23.954 0.887 -7.921 1.00 86.06 115 GLY A C 1
ATOM 820 O O . GLY A 1 115 ? 23.787 0.161 -6.946 1.00 86.06 115 GLY A O 1
ATOM 821 N N . THR A 1 116 ? 23.840 2.218 -7.856 1.00 86.56 116 THR A N 1
ATOM 822 C CA . THR A 1 116 ? 23.487 2.946 -6.627 1.00 86.56 116 THR A CA 1
ATOM 823 C C . THR A 1 116 ? 22.013 3.359 -6.662 1.00 86.56 116 THR A C 1
ATOM 825 O O . THR A 1 116 ? 21.587 3.980 -7.641 1.00 86.56 116 THR A O 1
ATOM 828 N N . PRO A 1 117 ? 21.221 3.061 -5.615 1.00 84.06 117 PRO A N 1
ATOM 829 C CA . PRO A 1 117 ? 19.828 3.492 -5.541 1.00 84.06 117 PRO A CA 1
ATOM 830 C C . PRO A 1 117 ? 19.709 5.019 -5.499 1.00 84.06 117 PRO A C 1
ATOM 832 O O . PRO A 1 117 ? 20.377 5.673 -4.703 1.00 84.06 117 PRO A O 1
ATOM 835 N N . GLY A 1 118 ? 18.834 5.577 -6.336 1.00 94.62 118 GLY A N 1
ATOM 836 C CA . GLY A 1 118 ? 18.545 7.010 -6.380 1.00 94.62 118 GLY A CA 1
ATOM 837 C C . GLY A 1 118 ? 17.510 7.344 -7.450 1.00 94.62 118 GLY A C 1
ATOM 838 O O . GLY A 1 118 ? 17.375 6.627 -8.448 1.00 94.62 118 GLY A O 1
ATOM 839 N N . ALA A 1 119 ? 16.776 8.436 -7.268 1.00 96.06 119 ALA A N 1
ATOM 840 C CA . ALA A 1 119 ? 15.713 8.834 -8.185 1.00 96.06 119 ALA A CA 1
ATOM 841 C C . ALA A 1 119 ? 16.259 9.233 -9.560 1.00 96.06 119 ALA A C 1
ATOM 843 O O . ALA A 1 119 ? 15.695 8.865 -10.591 1.00 96.06 119 ALA A O 1
ATOM 844 N N . ALA A 1 120 ? 17.367 9.976 -9.596 1.00 96.69 120 ALA A N 1
ATOM 845 C CA . ALA A 1 120 ? 18.027 10.366 -10.841 1.00 96.69 120 ALA A CA 1
ATOM 846 C C . ALA A 1 120 ? 18.501 9.159 -11.685 1.00 96.69 120 ALA A C 1
ATOM 848 O O . ALA A 1 120 ? 18.058 9.055 -12.832 1.00 96.69 120 ALA A O 1
ATOM 849 N N . PRO A 1 121 ? 19.312 8.211 -11.165 1.00 96.69 121 PRO A N 1
ATOM 850 C CA . PRO A 1 121 ? 19.753 7.062 -11.959 1.00 96.69 121 PRO A CA 1
ATOM 851 C C . PRO A 1 121 ? 18.595 6.149 -12.389 1.00 96.69 121 PRO A C 1
ATOM 853 O O . PRO A 1 121 ? 18.596 5.668 -13.521 1.00 96.69 121 PRO A O 1
ATOM 856 N N . MET A 1 122 ? 17.569 5.955 -11.550 1.00 96.88 122 MET A N 1
ATOM 857 C CA . MET A 1 122 ? 16.388 5.168 -11.937 1.00 96.88 122 MET A CA 1
ATOM 858 C C . MET A 1 122 ? 15.590 5.830 -13.068 1.00 96.88 122 MET A C 1
ATOM 860 O O . MET A 1 122 ? 15.192 5.144 -14.010 1.00 96.88 122 MET A O 1
ATOM 864 N N . ARG A 1 123 ? 15.392 7.158 -13.027 1.00 96.12 123 ARG A N 1
ATOM 865 C CA . ARG A 1 123 ? 14.751 7.905 -14.127 1.00 96.12 123 ARG A CA 1
ATOM 866 C C . ARG A 1 123 ? 15.554 7.808 -15.421 1.00 96.12 123 ARG A C 1
ATOM 868 O O . ARG A 1 123 ? 14.959 7.583 -16.471 1.00 96.12 123 ARG A O 1
ATOM 875 N N . ALA A 1 124 ? 16.880 7.939 -15.348 1.00 96.12 124 ALA A N 1
ATOM 876 C CA . ALA A 1 124 ? 17.753 7.824 -16.515 1.00 96.12 124 ALA A CA 1
ATOM 877 C C . ALA A 1 124 ? 17.651 6.431 -17.160 1.00 96.12 124 ALA A C 1
ATOM 879 O O . ALA A 1 124 ? 17.419 6.327 -18.362 1.00 96.12 124 ALA A O 1
ATOM 880 N N . MET A 1 125 ? 17.714 5.368 -16.352 1.00 95.75 125 MET A N 1
ATOM 881 C CA . MET A 1 125 ? 17.552 3.987 -16.818 1.00 95.75 125 MET A CA 1
ATOM 882 C C . MET A 1 125 ? 16.165 3.739 -17.432 1.00 95.75 125 MET A C 1
ATOM 884 O O . MET A 1 125 ? 16.046 3.106 -18.480 1.00 95.75 125 MET A O 1
ATOM 888 N N . ALA A 1 126 ? 15.100 4.261 -16.814 1.00 94.31 126 ALA A N 1
ATOM 889 C CA . ALA A 1 126 ? 13.746 4.153 -17.355 1.00 94.31 126 ALA A CA 1
ATOM 890 C C . ALA A 1 126 ? 13.600 4.882 -18.704 1.00 94.31 126 ALA A C 1
ATOM 892 O O . ALA A 1 126 ? 12.995 4.338 -19.630 1.00 94.31 126 ALA A O 1
ATOM 893 N N . ALA A 1 127 ? 14.178 6.080 -18.830 1.00 95.50 127 ALA A N 1
ATOM 894 C CA . ALA A 1 127 ? 14.170 6.857 -20.066 1.00 95.50 127 ALA A CA 1
ATOM 895 C C . ALA A 1 127 ? 14.953 6.159 -21.188 1.00 95.50 127 ALA A C 1
ATOM 897 O O . ALA A 1 127 ? 14.458 6.061 -22.310 1.00 95.50 127 ALA A O 1
ATOM 898 N N . GLU A 1 128 ? 16.132 5.611 -20.885 1.00 95.56 128 GLU A N 1
ATOM 899 C CA . GLU A 1 128 ? 16.934 4.848 -21.846 1.00 95.56 128 GLU A CA 1
ATOM 900 C C . GLU A 1 128 ? 16.191 3.590 -22.320 1.00 95.56 128 GLU A C 1
ATOM 902 O O . GLU A 1 128 ? 16.107 3.313 -23.519 1.00 95.56 128 GLU A O 1
ATOM 907 N N . LEU A 1 129 ? 15.591 2.845 -21.387 1.00 94.38 129 LEU A N 1
ATOM 908 C CA . LEU A 1 129 ? 14.798 1.662 -21.702 1.00 94.38 129 LEU A CA 1
ATOM 909 C C . LEU A 1 129 ? 13.602 2.004 -22.603 1.00 94.38 129 LEU A C 1
ATOM 911 O O . LEU A 1 129 ? 13.311 1.253 -23.541 1.00 94.38 129 LEU A O 1
ATOM 915 N N . HIS A 1 130 ? 12.926 3.127 -22.349 1.00 94.81 130 HIS A N 1
ATOM 916 C CA . HIS A 1 130 ? 11.849 3.612 -23.208 1.00 94.81 130 HIS A CA 1
ATOM 917 C C . HIS A 1 130 ? 12.363 3.967 -24.604 1.00 94.81 130 HIS A C 1
ATOM 919 O O . HIS A 1 130 ? 11.857 3.420 -25.581 1.00 94.81 130 HIS A O 1
ATOM 925 N N . ALA A 1 131 ? 13.404 4.798 -24.699 1.00 96.62 131 ALA A N 1
ATOM 926 C CA . ALA A 1 131 ? 13.986 5.220 -25.973 1.00 96.62 131 ALA A CA 1
ATOM 927 C C . ALA A 1 131 ? 14.431 4.028 -26.837 1.00 96.62 131 ALA A C 1
ATOM 929 O O . ALA A 1 131 ? 14.259 4.036 -28.052 1.00 96.62 131 ALA A O 1
ATOM 930 N N . ARG A 1 132 ? 14.958 2.974 -26.207 1.00 95.62 132 ARG A N 1
ATOM 931 C CA . ARG A 1 132 ? 15.413 1.762 -26.897 1.00 95.62 132 ARG A CA 1
ATOM 932 C C . ARG A 1 132 ? 14.292 0.842 -27.362 1.00 95.62 132 ARG A C 1
ATOM 934 O O . ARG A 1 132 ? 14.468 0.139 -28.351 1.00 95.62 132 ARG A O 1
ATOM 941 N N . THR A 1 133 ? 13.198 0.742 -26.608 1.00 94.25 133 THR A N 1
ATOM 942 C CA . THR A 1 133 ? 12.207 -0.330 -26.820 1.00 94.25 133 THR A CA 1
ATOM 943 C C . THR A 1 133 ? 10.846 0.161 -27.281 1.00 94.25 133 THR A C 1
ATOM 945 O O . THR A 1 133 ? 10.122 -0.609 -27.906 1.00 94.25 133 THR A O 1
ATOM 948 N N . GLY A 1 134 ? 10.451 1.382 -26.915 1.00 90.31 134 GLY A N 1
ATOM 949 C CA . GLY A 1 134 ? 9.087 1.893 -27.075 1.00 90.31 134 GLY A CA 1
ATOM 950 C C . GLY A 1 134 ? 8.009 1.090 -2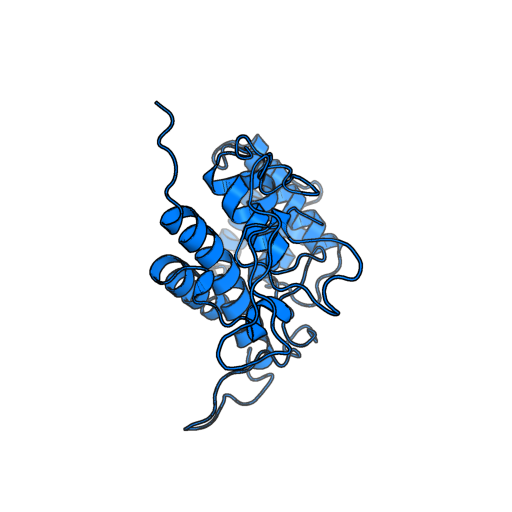6.327 1.00 90.31 134 GLY A C 1
ATOM 951 O O . GLY A 1 134 ? 6.826 1.376 -26.477 1.00 90.31 134 GLY A O 1
ATOM 952 N N . ARG A 1 135 ? 8.379 0.080 -25.523 1.00 87.75 135 ARG A N 1
ATOM 953 C CA . ARG A 1 135 ? 7.467 -0.900 -24.900 1.00 87.75 135 ARG A CA 1
ATOM 954 C C . ARG A 1 135 ? 7.494 -0.790 -23.376 1.00 87.75 135 ARG A C 1
ATOM 956 O O . ARG A 1 135 ? 7.869 -1.728 -22.680 1.00 87.75 135 ARG A O 1
ATOM 963 N N . THR A 1 136 ? 7.122 0.379 -22.866 1.00 85.44 136 THR A N 1
ATOM 964 C CA . THR A 1 136 ? 7.173 0.714 -21.427 1.00 85.44 136 THR A CA 1
ATOM 965 C C . THR A 1 136 ? 5.849 1.281 -20.904 1.00 85.44 136 THR A C 1
ATOM 967 O O . THR A 1 136 ? 5.832 2.061 -19.958 1.00 85.44 136 THR A O 1
ATOM 970 N N . ALA A 1 137 ? 4.743 0.949 -21.572 1.00 80.25 137 ALA A N 1
ATOM 971 C CA . ALA A 1 137 ? 3.390 1.381 -21.214 1.00 80.25 137 ALA A CA 1
ATOM 972 C C . ALA A 1 137 ? 2.588 0.257 -20.530 1.00 80.25 137 ALA A C 1
ATOM 974 O O . ALA A 1 137 ? 1.364 0.233 -20.609 1.00 80.25 137 ALA A O 1
ATOM 975 N N . GLY A 1 138 ? 3.273 -0.718 -19.924 1.00 75.44 138 GLY A N 1
ATOM 976 C CA . GLY A 1 138 ? 2.610 -1.806 -19.209 1.00 75.44 138 GLY A CA 1
ATOM 977 C C . GLY A 1 138 ? 1.949 -1.294 -17.930 1.00 75.44 138 GLY A C 1
ATOM 978 O O . GLY A 1 138 ? 2.568 -0.543 -17.179 1.00 75.44 138 GLY A O 1
ATOM 979 N N . THR A 1 139 ? 0.705 -1.704 -17.686 1.00 66.94 139 THR A N 1
ATOM 980 C CA . THR A 1 139 ? -0.030 -1.411 -16.448 1.00 66.94 139 THR A CA 1
ATOM 981 C C . THR A 1 139 ? -0.834 -2.640 -16.040 1.00 66.94 139 THR A C 1
ATOM 983 O O . THR A 1 139 ? -1.941 -2.839 -16.543 1.00 66.94 139 THR A O 1
ATOM 986 N N . ASP A 1 140 ? -0.297 -3.455 -15.137 1.00 65.50 140 ASP A N 1
ATOM 987 C CA . ASP A 1 140 ? -1.036 -4.573 -14.539 1.00 65.50 140 ASP A CA 1
ATOM 988 C C . ASP A 1 140 ? -1.564 -4.208 -13.151 1.00 65.50 140 ASP A C 1
ATOM 990 O O . ASP A 1 140 ? -1.227 -4.811 -12.149 1.00 65.50 140 ASP A O 1
ATOM 994 N N . THR A 1 141 ? -2.310 -3.102 -13.094 1.00 81.88 141 THR A N 1
ATOM 995 C CA . THR A 1 141 ? -2.644 -2.428 -11.826 1.00 81.88 141 THR A CA 1
ATOM 996 C C . THR A 1 141 ? -4.123 -2.039 -11.741 1.00 81.88 141 THR A C 1
ATOM 998 O O . THR A 1 141 ? -4.566 -1.296 -10.860 1.00 81.88 141 THR A O 1
ATOM 1001 N N . VAL A 1 142 ? -4.941 -2.522 -12.687 1.00 84.88 142 VAL A N 1
ATOM 1002 C CA . VAL A 1 142 ? -6.336 -2.082 -12.869 1.00 84.88 142 VAL A CA 1
ATOM 1003 C C . VAL A 1 142 ? -7.186 -2.399 -11.641 1.00 84.88 142 VAL A C 1
ATOM 1005 O O . VAL A 1 142 ? -7.981 -1.560 -11.210 1.00 84.88 142 VAL A O 1
ATOM 1008 N N . ALA A 1 143 ? -7.010 -3.585 -11.054 1.00 85.75 143 ALA A N 1
ATOM 1009 C CA . ALA A 1 143 ? -7.754 -3.991 -9.866 1.00 85.75 143 ALA A CA 1
ATOM 1010 C C . ALA A 1 143 ? -7.396 -3.114 -8.654 1.00 85.75 143 ALA A C 1
ATOM 1012 O O . ALA A 1 143 ? -8.298 -2.634 -7.958 1.00 85.75 143 ALA A O 1
ATOM 1013 N N . ALA A 1 144 ? -6.107 -2.820 -8.457 1.00 90.44 144 ALA A N 1
ATOM 1014 C CA . ALA A 1 144 ? -5.632 -1.911 -7.418 1.00 90.44 144 ALA A CA 1
ATOM 1015 C C . ALA A 1 144 ? -6.187 -0.487 -7.610 1.00 90.44 144 ALA A C 1
ATOM 1017 O O . ALA A 1 144 ? -6.722 0.110 -6.672 1.00 90.44 144 ALA A O 1
ATOM 1018 N N . ILE A 1 145 ? -6.165 0.048 -8.835 1.00 92.56 145 ILE A N 1
ATOM 1019 C CA . ILE A 1 145 ? -6.721 1.375 -9.152 1.00 92.56 145 ILE A CA 1
ATOM 1020 C C . ILE A 1 145 ? -8.232 1.419 -8.892 1.00 92.56 145 ILE A C 1
ATOM 1022 O O . ILE A 1 145 ? -8.722 2.346 -8.239 1.00 92.56 145 ILE A O 1
ATOM 1026 N N . ALA A 1 146 ? -8.984 0.421 -9.363 1.00 92.94 146 ALA A N 1
ATOM 1027 C CA . ALA A 1 146 ? -10.425 0.339 -9.135 1.00 92.94 146 ALA A CA 1
ATOM 1028 C C . ALA A 1 146 ? -10.746 0.303 -7.633 1.00 92.94 146 ALA A C 1
ATOM 1030 O O . ALA A 1 146 ? -11.611 1.046 -7.155 1.00 92.94 146 ALA A O 1
ATOM 1031 N N . GLY A 1 147 ? -9.998 -0.499 -6.874 1.00 93.88 147 GLY A N 1
ATOM 1032 C CA . GLY A 1 147 ? -10.089 -0.566 -5.422 1.00 93.88 147 GLY A CA 1
ATOM 1033 C C . GLY A 1 147 ? -9.810 0.779 -4.748 1.00 93.88 147 GLY A C 1
ATOM 1034 O O . GLY A 1 147 ? -10.595 1.224 -3.905 1.00 93.88 147 GLY A O 1
ATOM 1035 N N . ALA A 1 148 ? -8.746 1.473 -5.153 1.00 95.38 148 ALA A N 1
ATOM 1036 C CA . ALA A 1 148 ? -8.382 2.784 -4.622 1.00 95.38 148 ALA A CA 1
ATOM 1037 C C . ALA A 1 148 ? -9.461 3.848 -4.894 1.00 95.38 148 ALA A C 1
ATOM 1039 O O . ALA A 1 148 ? -9.800 4.630 -4.001 1.00 95.38 148 ALA A O 1
ATOM 1040 N N . LEU A 1 149 ? -10.061 3.849 -6.089 1.00 95.38 149 LEU A N 1
ATOM 1041 C CA . LEU A 1 149 ? -11.158 4.755 -6.454 1.00 95.38 149 LEU A CA 1
ATOM 1042 C C . LEU A 1 149 ? -12.425 4.493 -5.628 1.00 95.38 149 LEU A C 1
ATOM 1044 O O . LEU A 1 149 ? -13.042 5.433 -5.112 1.00 95.38 149 LEU A O 1
ATOM 1048 N N . LEU A 1 150 ? -12.806 3.223 -5.457 1.00 94.75 150 LEU A N 1
ATOM 1049 C CA . LEU A 1 150 ? -13.926 2.840 -4.593 1.00 94.75 150 LEU A CA 1
ATOM 1050 C C . LEU A 1 150 ? -13.659 3.251 -3.141 1.00 94.75 150 LEU A C 1
ATOM 1052 O O . LEU A 1 150 ? -14.528 3.833 -2.488 1.00 94.75 150 LEU A O 1
ATOM 1056 N N . GLY A 1 151 ? -12.435 3.037 -2.667 1.00 94.94 151 GLY A N 1
ATOM 1057 C CA . GLY A 1 151 ? -11.969 3.473 -1.359 1.00 94.94 151 GLY A CA 1
ATOM 1058 C C . GLY A 1 151 ? -12.049 4.987 -1.153 1.00 94.94 151 GLY A C 1
ATOM 1059 O O . GLY A 1 151 ? -12.553 5.447 -0.128 1.00 94.94 151 GLY A O 1
ATOM 1060 N N . ALA A 1 152 ? -11.643 5.780 -2.145 1.00 95.94 152 ALA A N 1
ATOM 1061 C CA . ALA A 1 152 ? -11.765 7.238 -2.110 1.00 95.94 152 ALA A CA 1
ATOM 1062 C C . ALA A 1 152 ? -13.230 7.697 -2.012 1.00 95.94 152 ALA A C 1
ATOM 1064 O O . ALA A 1 152 ? -13.554 8.659 -1.305 1.00 95.94 152 ALA A O 1
ATOM 1065 N N . LYS A 1 153 ? -14.134 7.012 -2.722 1.00 96.50 153 LYS A N 1
ATOM 1066 C CA . LYS A 1 153 ? -15.563 7.343 -2.762 1.00 96.50 153 LYS A CA 1
ATOM 1067 C C . LYS A 1 153 ? -16.266 6.993 -1.450 1.00 96.50 153 LYS A C 1
ATOM 1069 O O . LYS A 1 153 ? -16.934 7.861 -0.863 1.00 96.50 153 LYS A O 1
ATOM 1074 N N . TYR A 1 154 ? -16.104 5.746 -1.008 1.00 94.94 154 TYR A N 1
ATOM 1075 C CA . TYR A 1 154 ? -16.889 5.130 0.064 1.00 94.94 154 TYR A CA 1
ATOM 1076 C C . TYR A 1 154 ? -16.190 5.101 1.429 1.00 94.94 154 TYR A C 1
ATOM 1078 O O . TYR A 1 154 ? -16.886 5.042 2.437 1.00 94.94 154 TYR A O 1
ATOM 1086 N N . GLY A 1 155 ? -14.863 5.233 1.483 1.00 95.06 155 GLY A N 1
ATOM 1087 C CA . GLY A 1 155 ? -14.088 5.191 2.724 1.00 95.06 155 GLY A CA 1
ATOM 1088 C C . GLY A 1 155 ? -13.581 3.798 3.101 1.00 95.06 155 GLY A C 1
ATOM 1089 O O . GLY A 1 155 ? -14.059 2.779 2.605 1.00 95.06 155 GLY A O 1
ATOM 1090 N N . GLY A 1 156 ? -12.586 3.749 3.988 1.00 93.31 156 GLY A N 1
ATOM 1091 C CA . GLY A 1 156 ? -11.980 2.507 4.475 1.00 93.31 156 GLY A CA 1
ATOM 1092 C C . GLY A 1 156 ? -12.937 1.676 5.323 1.00 93.31 156 GLY A C 1
ATOM 1093 O O . GLY A 1 156 ? -12.887 0.446 5.288 1.00 93.31 156 GLY A O 1
ATOM 1094 N N . SER A 1 157 ? -13.858 2.338 6.024 1.00 91.06 157 SER A N 1
ATOM 1095 C CA . SER A 1 157 ? -14.958 1.703 6.752 1.00 91.06 157 SER A CA 1
ATOM 1096 C C . SER A 1 157 ? -15.873 0.844 5.865 1.00 91.06 157 SER A C 1
ATOM 1098 O O . SER A 1 157 ? -16.421 -0.146 6.352 1.00 91.06 157 SER A O 1
ATOM 1100 N N . ALA A 1 158 ? -15.981 1.158 4.567 1.00 94.00 158 ALA A N 1
ATOM 1101 C CA . ALA A 1 158 ? -16.769 0.393 3.601 1.00 94.00 158 ALA A CA 1
ATOM 1102 C C . ALA A 1 158 ? -16.063 -0.880 3.099 1.00 94.00 158 ALA A C 1
ATOM 1104 O O . ALA A 1 158 ? -16.720 -1.772 2.560 1.00 94.00 158 ALA A O 1
ATOM 1105 N N . VAL A 1 159 ? -14.742 -1.008 3.287 1.00 94.44 159 VAL A N 1
ATOM 1106 C CA . VAL A 1 159 ? -14.016 -2.234 2.929 1.00 94.44 159 VAL A CA 1
ATOM 1107 C C . VAL A 1 159 ? -14.405 -3.344 3.917 1.00 94.44 159 VAL A C 1
ATOM 1109 O O . VAL A 1 159 ? -14.225 -3.170 5.134 1.00 94.44 159 VAL A O 1
ATOM 1112 N N . PRO A 1 160 ? -14.913 -4.503 3.444 1.00 94.50 160 PRO A N 1
ATOM 1113 C CA . PRO A 1 160 ? -15.392 -5.569 4.317 1.00 94.50 160 PRO A CA 1
ATOM 1114 C C . PRO A 1 160 ? -14.373 -5.951 5.395 1.00 94.50 160 PRO A C 1
ATOM 1116 O O . PRO A 1 160 ? -13.202 -6.192 5.103 1.00 94.50 160 PRO A O 1
ATOM 1119 N N . ALA A 1 161 ? -14.816 -6.056 6.652 1.00 91.38 161 ALA A N 1
ATOM 1120 C CA . ALA A 1 161 ? -13.924 -6.350 7.780 1.00 91.38 161 ALA A CA 1
ATOM 1121 C C . ALA A 1 161 ? -13.141 -7.662 7.591 1.00 91.38 161 ALA A C 1
ATOM 1123 O O . ALA A 1 161 ? -11.965 -7.732 7.938 1.00 91.38 161 ALA A O 1
ATOM 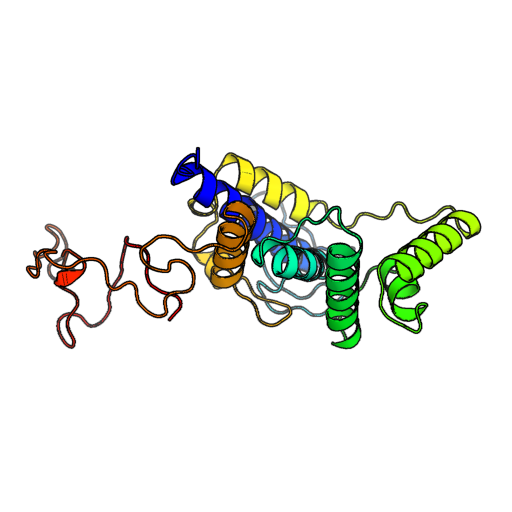1124 N N . ARG A 1 162 ? -13.774 -8.680 6.988 1.00 94.25 162 ARG A N 1
ATOM 1125 C CA . ARG A 1 162 ? -13.117 -9.949 6.639 1.00 94.25 162 ARG A CA 1
ATOM 1126 C C . ARG A 1 162 ? -11.942 -9.755 5.676 1.00 94.25 162 ARG A C 1
ATOM 1128 O O . ARG A 1 162 ? -10.910 -10.373 5.875 1.00 94.25 162 ARG A O 1
ATOM 1135 N N . TRP A 1 163 ? -12.071 -8.861 4.695 1.00 95.44 163 TRP A N 1
ATOM 1136 C CA . TRP A 1 163 ? -10.995 -8.560 3.751 1.00 95.44 163 TRP A CA 1
ATOM 1137 C C . TRP A 1 163 ? -9.873 -7.815 4.459 1.00 95.44 163 TRP A C 1
ATOM 1139 O O . TRP A 1 163 ? -8.741 -8.277 4.442 1.00 95.44 163 TRP A O 1
ATOM 1149 N N . ARG A 1 164 ? -10.197 -6.752 5.208 1.00 95.56 164 ARG A N 1
ATOM 1150 C CA . ARG A 1 164 ? -9.200 -5.992 5.982 1.00 95.56 164 ARG A CA 1
ATOM 1151 C C . ARG A 1 164 ? -8.351 -6.872 6.908 1.00 95.56 164 ARG A C 1
ATOM 1153 O O . ARG A 1 164 ? -7.174 -6.595 7.079 1.00 95.56 164 ARG A O 1
ATOM 1160 N N . ARG A 1 165 ? -8.919 -7.932 7.493 1.00 95.19 165 ARG A N 1
ATOM 1161 C CA . ARG A 1 165 ? -8.177 -8.874 8.355 1.00 95.19 165 ARG A CA 1
ATOM 1162 C C . ARG A 1 165 ? -7.239 -9.811 7.591 1.00 95.19 165 ARG A C 1
ATOM 1164 O O . ARG A 1 165 ? -6.249 -10.244 8.166 1.00 95.19 165 ARG A O 1
ATOM 1171 N N . MET A 1 166 ? -7.564 -10.136 6.341 1.00 96.94 166 MET A N 1
ATOM 1172 C CA . MET A 1 166 ? -6.739 -10.999 5.489 1.00 96.94 166 MET A CA 1
ATOM 1173 C C . MET A 1 166 ? -5.572 -10.244 4.858 1.00 96.94 166 MET A C 1
ATOM 1175 O O . MET A 1 166 ? -4.562 -10.857 4.546 1.00 96.94 166 MET A O 1
ATOM 1179 N N . LEU A 1 167 ? -5.716 -8.935 4.666 1.00 98.00 167 LEU A N 1
ATOM 1180 C CA . LEU A 1 167 ? -4.750 -8.112 3.954 1.00 98.00 167 LEU A CA 1
ATOM 1181 C C . LEU A 1 167 ? -3.386 -8.044 4.655 1.00 98.00 167 LEU A C 1
ATOM 1183 O O . LEU A 1 167 ? -3.287 -7.593 5.805 1.00 98.00 167 LEU A O 1
ATOM 1187 N N . HIS A 1 168 ? -2.346 -8.460 3.934 1.00 98.19 168 HIS A N 1
ATOM 1188 C CA . HIS A 1 168 ? -0.951 -8.385 4.358 1.00 98.19 168 HIS A CA 1
ATOM 1189 C C . HIS A 1 168 ? 0.007 -8.443 3.161 1.00 98.19 168 HIS A C 1
ATOM 1191 O O . HIS A 1 168 ? -0.361 -8.874 2.074 1.00 98.19 168 HIS A O 1
ATOM 1197 N N . GLY A 1 169 ? 1.263 -8.065 3.379 1.00 97.00 169 GLY A N 1
ATOM 1198 C CA . GLY A 1 169 ? 2.326 -8.196 2.384 1.00 97.00 169 GLY A CA 1
ATOM 1199 C C . GLY A 1 169 ? 3.502 -7.288 2.713 1.00 97.00 169 GLY A C 1
ATOM 1200 O O . GLY A 1 169 ? 3.577 -6.746 3.817 1.00 97.00 169 GLY A O 1
ATOM 1201 N N . TRP A 1 170 ? 4.452 -7.145 1.789 1.00 96.38 170 TRP A N 1
ATOM 1202 C CA . TRP A 1 170 ? 5.718 -6.450 2.049 1.00 96.38 170 TRP A CA 1
ATOM 1203 C C . TRP A 1 170 ? 5.523 -5.017 2.600 1.00 96.38 170 TRP A C 1
ATOM 1205 O O . TRP A 1 170 ? 4.611 -4.320 2.144 1.00 96.38 170 TRP A O 1
ATOM 1215 N N . PRO A 1 171 ? 6.372 -4.556 3.549 1.00 94.25 171 PRO A N 1
ATOM 1216 C CA . PRO A 1 171 ? 7.448 -5.271 4.272 1.00 94.25 171 PRO A CA 1
ATOM 1217 C C . PRO A 1 171 ? 6.985 -6.099 5.494 1.00 94.25 171 PRO A C 1
ATOM 1219 O O . PRO A 1 171 ? 7.713 -6.240 6.470 1.00 94.25 171 PRO A O 1
ATOM 1222 N N . GLY A 1 172 ? 5.767 -6.638 5.476 1.00 95.94 172 GLY A N 1
ATOM 1223 C CA . GLY A 1 172 ? 5.104 -7.256 6.633 1.00 95.94 172 GLY A CA 1
ATOM 1224 C C . GLY A 1 172 ? 3.977 -6.391 7.205 1.00 95.94 172 GLY A C 1
ATOM 1225 O O . GLY A 1 172 ? 3.516 -6.631 8.320 1.00 95.94 172 GLY A O 1
ATOM 1226 N N . LEU A 1 173 ? 3.538 -5.381 6.449 1.00 97.19 173 LEU A N 1
ATOM 1227 C CA . LEU A 1 173 ? 2.453 -4.489 6.834 1.00 97.19 173 LEU A CA 1
ATOM 1228 C C . LEU A 1 173 ? 1.105 -5.200 6.735 1.00 97.19 173 LEU A C 1
ATOM 1230 O O . LEU A 1 173 ? 0.922 -6.154 5.975 1.00 97.19 173 LEU A O 1
ATOM 1234 N N . ARG A 1 174 ? 0.140 -4.698 7.502 1.00 97.44 174 ARG A N 1
ATOM 1235 C CA . ARG A 1 174 ? -1.260 -5.139 7.497 1.00 97.44 174 ARG A CA 1
ATOM 1236 C C . ARG A 1 174 ? -2.191 -3.957 7.233 1.00 97.44 174 ARG A C 1
ATOM 1238 O O . ARG A 1 174 ? -1.775 -2.801 7.194 1.00 97.44 174 ARG A O 1
ATOM 1245 N N . ALA A 1 175 ? -3.491 -4.217 7.116 1.00 95.69 175 ALA A N 1
ATOM 1246 C CA . ALA A 1 175 ? -4.498 -3.163 6.933 1.00 95.69 175 ALA A CA 1
ATOM 1247 C C . ALA A 1 175 ? -4.432 -2.027 7.983 1.00 95.69 175 ALA A C 1
ATOM 1249 O O . ALA A 1 175 ? -4.691 -0.861 7.666 1.00 95.69 175 ALA A O 1
ATOM 1250 N N . ALA A 1 176 ? -4.081 -2.346 9.234 1.00 93.50 176 ALA A N 1
ATOM 1251 C CA . ALA A 1 176 ? -3.899 -1.343 10.283 1.00 93.50 176 ALA A CA 1
ATOM 1252 C C . ALA A 1 176 ? -2.743 -0.380 9.957 1.00 93.50 176 ALA A C 1
ATOM 1254 O O . ALA A 1 176 ? -2.893 0.835 10.098 1.00 93.50 176 ALA A O 1
ATOM 1255 N N . ASP A 1 177 ? -1.634 -0.899 9.432 1.00 96.31 177 ASP A N 1
ATOM 1256 C CA . ASP A 1 177 ? -0.490 -0.094 9.011 1.00 96.31 177 ASP A CA 1
ATOM 1257 C C . ASP A 1 177 ? -0.807 0.780 7.806 1.00 96.31 177 ASP A C 1
ATOM 1259 O O . ASP A 1 177 ? -0.439 1.952 7.797 1.00 96.31 177 ASP A O 1
ATOM 1263 N N . LEU A 1 178 ? -1.549 0.257 6.825 1.00 96.81 178 LEU A N 1
ATOM 1264 C CA . LEU A 1 178 ? -2.021 1.061 5.696 1.00 96.81 178 LEU A CA 1
ATOM 1265 C C . LEU A 1 178 ? -2.879 2.231 6.193 1.00 96.81 178 LEU A C 1
ATOM 1267 O O . LEU A 1 178 ? -2.675 3.376 5.800 1.00 96.81 178 LEU A O 1
ATOM 1271 N N . THR A 1 179 ? -3.784 1.977 7.141 1.00 95.12 179 THR A N 1
ATOM 1272 C CA . THR A 1 179 ? -4.592 3.038 7.765 1.00 95.12 179 THR A CA 1
ATOM 1273 C C . THR A 1 179 ? -3.707 4.078 8.456 1.00 95.12 179 THR A C 1
ATOM 1275 O O . THR A 1 179 ? -3.902 5.282 8.275 1.00 95.12 179 THR A O 1
ATOM 1278 N N . ARG A 1 180 ? -2.703 3.630 9.217 1.00 95.12 180 ARG A N 1
ATOM 1279 C CA . ARG A 1 180 ? -1.735 4.492 9.908 1.00 95.12 180 ARG A CA 1
ATOM 1280 C C . ARG A 1 180 ? -0.945 5.359 8.922 1.00 95.12 180 ARG A C 1
ATOM 1282 O O . ARG A 1 180 ? -0.855 6.570 9.126 1.00 95.12 180 ARG A O 1
ATOM 1289 N N . LEU A 1 181 ? -0.416 4.768 7.851 1.00 96.69 181 LEU A N 1
ATOM 1290 C CA . LEU A 1 181 ? 0.327 5.468 6.801 1.00 96.69 181 LEU A CA 1
ATOM 1291 C C . LEU A 1 181 ? -0.549 6.501 6.081 1.00 96.69 181 LEU A C 1
ATOM 1293 O O . LEU A 1 181 ? -0.124 7.647 5.946 1.00 96.69 181 LEU A O 1
ATOM 1297 N N . ALA A 1 182 ? -1.786 6.150 5.705 1.00 95.62 182 ALA A N 1
ATOM 1298 C CA . ALA A 1 182 ? -2.731 7.088 5.087 1.00 95.62 182 ALA A CA 1
ATOM 1299 C C . ALA A 1 182 ? -2.981 8.315 5.969 1.00 95.62 182 ALA A C 1
ATOM 1301 O O . ALA A 1 182 ? -2.927 9.458 5.512 1.00 95.62 182 ALA A O 1
ATOM 1302 N N . VAL A 1 183 ? -3.256 8.076 7.252 1.00 94.19 183 VAL A N 1
ATOM 1303 C CA . VAL A 1 183 ? -3.534 9.136 8.223 1.00 94.19 183 VAL A CA 1
ATOM 1304 C C . VAL A 1 183 ? -2.331 10.059 8.373 1.00 94.19 183 VAL A C 1
ATOM 1306 O O . VAL A 1 183 ? -2.497 11.278 8.340 1.00 94.19 183 VAL A O 1
ATOM 1309 N N . LEU A 1 184 ? -1.132 9.500 8.538 1.00 96.19 184 LEU A N 1
ATOM 1310 C CA . LEU A 1 184 ? 0.088 10.290 8.690 1.00 96.19 184 LEU A CA 1
ATOM 1311 C C . LEU A 1 184 ? 0.399 11.082 7.421 1.00 96.19 184 LEU A C 1
ATOM 1313 O O . LEU A 1 184 ? 0.665 12.277 7.521 1.00 96.19 184 LEU A O 1
ATOM 1317 N N . ALA A 1 185 ? 0.286 10.470 6.240 1.00 95.75 185 ALA A N 1
ATOM 1318 C CA . ALA A 1 185 ? 0.517 11.146 4.966 1.00 95.75 185 ALA A CA 1
ATOM 1319 C C . ALA A 1 185 ? -0.401 12.368 4.804 1.00 95.75 185 ALA A C 1
ATOM 1321 O O . ALA A 1 185 ? 0.068 13.475 4.545 1.00 95.75 185 ALA A O 1
ATOM 1322 N N . VAL A 1 186 ? -1.701 12.215 5.077 1.00 94.75 186 VAL A N 1
ATOM 1323 C CA . VAL A 1 186 ? -2.671 13.323 4.995 1.00 94.75 186 VAL A CA 1
ATOM 1324 C C . VAL A 1 186 ? -2.422 14.409 6.047 1.00 94.75 186 VAL A C 1
ATOM 1326 O O . VAL A 1 186 ? -2.747 15.577 5.831 1.00 94.75 186 VAL A O 1
ATOM 1329 N N . ARG A 1 187 ? -1.833 14.062 7.194 1.00 93.88 187 ARG A N 1
ATOM 1330 C CA . ARG A 1 187 ? -1.541 15.008 8.285 1.00 93.88 187 ARG A CA 1
ATOM 1331 C C . ARG A 1 187 ? -0.150 15.641 8.201 1.00 93.88 187 ARG A C 1
ATOM 1333 O O . ARG A 1 187 ? 0.204 16.436 9.083 1.00 93.88 187 ARG A O 1
ATOM 1340 N N . GLY A 1 188 ? 0.625 15.319 7.165 1.00 95.12 188 GLY A N 1
ATOM 1341 C CA . GLY A 1 188 ? 2.010 15.763 7.019 1.00 95.12 188 GLY A CA 1
ATOM 1342 C C . GLY A 1 188 ? 2.918 15.177 8.101 1.00 95.12 188 GLY A C 1
ATOM 1343 O O . GLY A 1 188 ? 3.664 15.909 8.738 1.00 95.12 188 GLY A O 1
ATOM 1344 N N . GLY A 1 189 ? 2.769 13.883 8.382 1.00 95.38 189 GLY A N 1
ATOM 1345 C CA . GLY A 1 189 ? 3.557 13.121 9.354 1.00 95.38 189 GLY A CA 1
ATOM 1346 C C . GLY A 1 189 ? 3.260 13.390 10.825 1.00 95.38 189 GLY A C 1
ATOM 1347 O O . GLY A 1 189 ? 3.969 12.904 11.700 1.00 95.38 189 GLY A O 1
ATOM 1348 N N . ARG A 1 190 ? 2.198 14.144 11.125 1.00 94.31 190 ARG A N 1
ATOM 1349 C CA . ARG A 1 190 ? 1.846 14.528 12.497 1.00 94.31 190 ARG A CA 1
ATOM 1350 C C . ARG A 1 190 ? 0.710 13.690 13.057 1.00 94.31 190 ARG A C 1
ATOM 1352 O O . ARG A 1 190 ? -0.310 13.475 12.396 1.00 94.31 190 ARG A O 1
ATOM 1359 N N . THR A 1 191 ? 0.838 13.326 14.323 1.00 92.00 191 THR A N 1
ATOM 1360 C CA . THR A 1 191 ? -0.240 12.746 15.123 1.00 92.00 191 THR A CA 1
ATOM 1361 C C . THR A 1 191 ? -1.307 13.789 15.475 1.00 92.00 191 THR A C 1
ATOM 1363 O O . THR A 1 191 ? -1.212 14.974 15.125 1.00 92.00 191 THR A O 1
ATOM 1366 N N . ASP A 1 192 ? -2.399 13.358 16.100 1.00 87.19 192 ASP A N 1
ATOM 1367 C CA . ASP A 1 192 ? -3.294 14.260 16.829 1.00 87.19 192 ASP A CA 1
ATOM 1368 C C . ASP A 1 192 ? -2.774 14.582 18.234 1.00 87.19 192 ASP A C 1
ATOM 1370 O O . ASP A 1 192 ? -1.748 14.035 18.639 1.00 87.19 192 ASP A O 1
ATOM 1374 N N . PRO A 1 193 ? -3.430 15.505 18.966 1.00 86.19 193 PRO A N 1
ATOM 1375 C CA . PRO A 1 193 ? -3.008 15.854 20.320 1.00 86.19 193 PRO A CA 1
ATOM 1376 C C . PRO A 1 193 ? -2.969 14.668 21.295 1.00 86.19 193 PRO A C 1
ATOM 1378 O O . PRO A 1 193 ? -2.309 14.762 22.321 1.00 86.19 193 PRO A O 1
ATOM 1381 N N . GLU A 1 194 ? -3.653 13.563 20.985 1.00 82.62 194 GLU A N 1
ATOM 1382 C CA . GLU A 1 194 ? -3.659 12.333 21.786 1.00 82.62 194 GLU A CA 1
ATOM 1383 C C . GLU A 1 194 ? -2.571 11.342 21.334 1.00 82.62 194 GLU A C 1
ATOM 1385 O O . GLU A 1 194 ? -2.443 10.253 21.890 1.00 82.62 194 GLU A O 1
ATOM 1390 N N . GLY A 1 195 ? -1.772 11.708 20.327 1.00 87.81 195 GLY A N 1
ATOM 1391 C CA . GLY A 1 195 ? -0.705 10.886 19.769 1.00 87.81 195 GLY A CA 1
ATOM 1392 C C . GLY A 1 195 ? -1.174 9.872 18.720 1.00 87.81 195 GLY A C 1
ATOM 1393 O O . GLY A 1 195 ? -0.354 9.125 18.187 1.00 87.81 195 GLY A O 1
ATOM 1394 N N . TRP A 1 196 ? -2.453 9.841 18.346 1.00 86.62 196 TRP A N 1
ATOM 1395 C CA . TRP A 1 196 ? -2.944 8.937 17.302 1.00 86.62 196 TRP A CA 1
ATOM 1396 C C . TRP A 1 196 ? -2.409 9.348 15.912 1.00 86.62 196 TRP A C 1
ATOM 1398 O O . TRP A 1 196 ? -2.392 10.545 15.610 1.00 86.62 196 TRP A O 1
ATOM 1408 N N . PRO A 1 197 ? -2.004 8.420 15.019 1.00 89.56 197 PRO A N 1
ATOM 1409 C CA . PRO A 1 197 ? -2.140 6.962 15.105 1.00 89.56 197 PRO A CA 1
ATOM 1410 C C . PRO A 1 197 ? -0.902 6.224 15.644 1.00 89.56 197 PRO A C 1
ATOM 1412 O O . PRO A 1 197 ? -0.791 5.022 15.434 1.00 89.56 197 PRO A O 1
ATOM 1415 N N . LEU A 1 198 ? 0.049 6.915 16.283 1.00 90.31 198 LEU A N 1
ATOM 1416 C CA . LEU A 1 198 ? 1.307 6.311 16.753 1.00 90.31 198 LEU A CA 1
ATOM 1417 C C . LEU A 1 198 ? 1.310 5.958 18.243 1.00 90.31 198 LEU A C 1
ATOM 1419 O O . LEU A 1 198 ? 2.143 5.172 18.682 1.00 90.31 198 LEU A O 1
ATOM 1423 N N . ALA A 1 199 ? 0.407 6.541 19.029 1.00 85.56 199 ALA A N 1
ATOM 1424 C CA . ALA A 1 199 ? 0.317 6.276 20.456 1.00 85.56 199 ALA A CA 1
ATOM 1425 C C . ALA A 1 199 ? 0.048 4.787 20.701 1.00 85.56 199 ALA A C 1
ATOM 1427 O O . ALA A 1 199 ? -0.947 4.264 20.206 1.00 85.56 199 ALA A O 1
ATOM 1428 N N . ALA A 1 200 ? 0.906 4.119 21.480 1.00 80.06 200 ALA A N 1
ATOM 1429 C CA . ALA A 1 200 ? 0.760 2.696 21.808 1.00 80.06 200 ALA A CA 1
ATOM 1430 C C . ALA A 1 200 ? -0.610 2.398 22.434 1.00 80.06 200 ALA A C 1
ATOM 1432 O O . ALA A 1 200 ? -1.293 1.448 22.071 1.00 80.06 200 ALA A O 1
ATOM 1433 N N . THR A 1 201 ? -1.061 3.283 23.317 1.00 72.38 201 THR A N 1
ATOM 1434 C CA . THR A 1 201 ? -2.430 3.321 23.826 1.00 72.38 201 THR A CA 1
ATOM 1435 C C . THR A 1 201 ? -2.931 4.752 23.728 1.00 72.38 201 THR A C 1
ATOM 1437 O O . THR A 1 201 ? -2.135 5.685 23.812 1.00 72.38 201 THR A O 1
ATOM 1440 N N . LEU A 1 202 ? -4.234 4.944 23.528 1.00 70.56 202 LEU A N 1
ATOM 1441 C CA . LEU A 1 202 ? -4.816 6.280 23.607 1.00 70.56 202 LEU A CA 1
ATOM 1442 C C . LEU A 1 202 ? -5.188 6.573 25.068 1.00 70.56 202 LEU A C 1
ATOM 1444 O O . LEU A 1 202 ? -6.016 5.851 25.625 1.00 70.56 202 LEU A O 1
ATOM 1448 N N . PRO A 1 203 ? -4.563 7.584 25.706 1.00 58.41 203 PRO A N 1
ATOM 1449 C CA . PRO A 1 203 ? -4.755 7.872 27.130 1.00 58.41 203 PRO A CA 1
ATOM 1450 C C . PRO A 1 203 ? -5.998 8.733 27.416 1.00 58.41 203 PRO A C 1
ATOM 1452 O O . PRO A 1 203 ? -6.439 8.843 28.559 1.00 58.41 203 PRO A O 1
ATOM 1455 N N . SER A 1 204 ? -6.573 9.352 26.386 1.00 55.97 204 SER A N 1
ATOM 1456 C CA . SER A 1 204 ? -7.897 9.976 26.420 1.00 55.97 204 SER A CA 1
ATOM 1457 C C . SER A 1 204 ? -8.884 8.820 26.504 1.00 55.97 204 SER A C 1
ATOM 1459 O O . SER A 1 204 ? -8.882 7.986 25.612 1.00 55.97 204 SER A O 1
ATOM 1461 N N . TYR A 1 205 ? -9.541 8.571 27.640 1.00 55.25 205 TYR A N 1
ATOM 1462 C CA . TYR A 1 205 ? -10.659 9.378 28.114 1.00 55.25 205 TYR A CA 1
ATOM 1463 C C . TYR A 1 205 ? -10.658 9.553 29.651 1.00 55.25 205 TYR A C 1
ATOM 1465 O O . TYR A 1 205 ? -11.439 8.914 30.366 1.00 55.25 205 TYR A O 1
ATOM 1473 N N . ARG A 1 206 ? -9.813 10.442 30.199 1.00 49.28 206 ARG A N 1
ATOM 1474 C CA . ARG A 1 206 ? -9.985 10.909 31.593 1.00 49.28 206 ARG A CA 1
ATOM 1475 C C . ARG A 1 206 ? -11.420 11.423 31.776 1.00 49.28 206 ARG A C 1
ATOM 1477 O O . ARG A 1 206 ? -11.842 12.321 31.056 1.00 49.28 206 ARG A O 1
ATOM 1484 N N . GLY A 1 207 ? -12.157 10.844 32.726 1.00 56.34 207 GLY A N 1
ATOM 1485 C CA . GLY A 1 207 ? -13.556 11.193 33.002 1.00 56.34 207 GLY A CA 1
ATOM 1486 C C . GLY A 1 207 ? -14.603 10.410 32.198 1.00 56.34 207 GLY A C 1
ATOM 1487 O O . GLY A 1 207 ? -15.795 10.673 32.356 1.00 56.34 207 GLY A O 1
ATOM 1488 N N . ALA A 1 208 ? -14.211 9.438 31.362 1.00 67.25 208 ALA A N 1
ATOM 1489 C CA . ALA A 1 208 ? -15.181 8.511 30.785 1.00 67.25 208 ALA A CA 1
ATOM 1490 C C . ALA A 1 208 ? -15.866 7.692 31.881 1.00 67.25 208 ALA A C 1
ATOM 1492 O O . ALA A 1 208 ? -15.234 7.247 32.840 1.00 67.25 208 ALA A O 1
ATOM 1493 N N . ARG A 1 209 ? -17.169 7.460 31.702 1.00 73.94 209 ARG A N 1
ATOM 1494 C CA . ARG A 1 209 ? -17.941 6.587 32.587 1.00 73.94 209 ARG A CA 1
ATOM 1495 C C . ARG A 1 209 ? -17.289 5.202 32.645 1.00 73.94 209 ARG A C 1
ATOM 1497 O O . ARG A 1 209 ? -16.831 4.678 31.631 1.00 73.94 209 ARG A O 1
ATOM 1504 N N . THR A 1 210 ? -17.260 4.631 33.840 1.00 79.06 210 THR A N 1
ATOM 1505 C CA . THR A 1 210 ? -16.674 3.312 34.127 1.00 79.06 210 THR A CA 1
ATOM 1506 C C . THR A 1 210 ? -17.729 2.211 34.246 1.00 79.06 210 THR A C 1
ATOM 1508 O O . THR A 1 210 ? -17.395 1.047 34.457 1.00 79.06 210 THR A O 1
ATOM 1511 N N . GLY A 1 211 ? -19.008 2.585 34.149 1.00 83.06 211 GLY A N 1
ATOM 1512 C CA . GLY A 1 211 ? -20.140 1.675 34.236 1.00 83.06 211 GLY A CA 1
ATOM 1513 C C . GLY A 1 211 ? -20.419 0.959 32.917 1.00 83.06 211 GLY A C 1
ATOM 1514 O O . GLY A 1 211 ? -20.374 1.563 31.844 1.00 83.06 211 GLY A O 1
ATOM 1515 N N . THR A 1 212 ? -20.781 -0.313 33.038 1.00 86.12 212 THR A N 1
ATOM 1516 C CA . THR A 1 212 ? -21.317 -1.156 31.970 1.00 86.12 212 THR A CA 1
ATOM 1517 C C . THR A 1 212 ? -22.811 -1.381 32.171 1.00 86.12 212 THR A C 1
ATOM 1519 O O . THR A 1 212 ? -23.268 -1.490 33.307 1.00 86.12 212 THR A O 1
ATOM 1522 N N . VAL A 1 213 ? -23.552 -1.526 31.082 1.00 90.38 213 VAL A N 1
ATOM 1523 C CA . VAL A 1 213 ? -24.942 -1.994 31.061 1.00 90.38 213 VAL A CA 1
ATOM 1524 C C . VAL A 1 213 ? -25.018 -3.261 30.215 1.00 90.38 213 VAL A C 1
ATOM 1526 O O . VAL A 1 213 ? -24.281 -3.384 29.238 1.00 90.38 213 VAL A O 1
ATOM 1529 N N . ALA A 1 214 ? -25.873 -4.212 30.584 1.00 91.50 214 ALA A N 1
ATOM 1530 C CA . ALA A 1 214 ? -26.126 -5.375 29.737 1.00 91.50 214 ALA A CA 1
ATOM 1531 C C . ALA A 1 214 ? -26.826 -4.940 28.439 1.00 91.50 214 ALA A C 1
ATOM 1533 O O . ALA A 1 214 ? -27.630 -4.001 28.446 1.00 91.50 214 ALA A O 1
ATOM 1534 N N . HIS A 1 215 ? -26.515 -5.601 27.327 1.00 92.50 215 HIS A N 1
ATOM 1535 C CA . HIS A 1 215 ? -27.253 -5.431 26.084 1.00 92.50 215 HIS A CA 1
ATOM 1536 C C . HIS A 1 215 ? -28.701 -5.912 26.296 1.00 92.50 215 HIS A C 1
ATOM 1538 O O . HIS A 1 215 ? -28.902 -6.960 26.912 1.00 92.50 215 HIS A O 1
ATOM 1544 N N . PRO A 1 216 ? -29.718 -5.174 25.812 1.00 92.50 216 PRO A N 1
ATOM 1545 C CA . PRO A 1 216 ? -31.124 -5.484 26.093 1.00 92.50 216 PRO A CA 1
ATOM 1546 C C . PRO A 1 216 ? -31.550 -6.872 25.601 1.00 92.50 216 PRO A C 1
ATOM 1548 O O . PRO A 1 216 ? -32.371 -7.517 26.244 1.00 92.50 216 PRO A O 1
ATOM 1551 N N . ASP A 1 217 ? -30.952 -7.337 24.504 1.00 94.00 217 ASP A N 1
ATOM 1552 C CA . ASP A 1 217 ? -31.286 -8.621 23.877 1.00 94.00 217 ASP A CA 1
ATOM 1553 C C . ASP A 1 217 ? -30.250 -9.727 24.140 1.00 94.00 217 ASP A C 1
ATOM 1555 O O . ASP A 1 217 ? -30.446 -10.863 23.719 1.00 94.00 217 ASP A O 1
ATOM 1559 N N . ASP A 1 218 ? -29.131 -9.406 24.802 1.00 91.62 218 ASP A N 1
ATOM 1560 C CA . ASP A 1 218 ? -28.056 -10.372 25.059 1.00 91.62 218 ASP A CA 1
ATOM 1561 C C . ASP A 1 218 ? -27.370 -10.085 26.411 1.00 91.62 218 ASP A C 1
ATOM 1563 O O . ASP A 1 218 ? -26.518 -9.196 26.505 1.00 91.62 218 ASP A O 1
ATOM 1567 N N . PRO A 1 219 ? -27.698 -10.832 27.480 1.00 88.38 219 PRO A N 1
ATOM 1568 C CA . PRO A 1 219 ? -27.114 -10.606 28.800 1.00 88.38 219 PRO A CA 1
ATOM 1569 C C . PRO A 1 219 ? -25.613 -10.936 28.867 1.00 88.38 219 PRO A C 1
ATOM 1571 O O . PRO A 1 219 ? -24.951 -10.520 29.818 1.00 88.38 219 PRO A O 1
ATOM 1574 N N . GLY A 1 220 ? -25.066 -11.657 27.879 1.00 91.31 220 GLY A N 1
ATOM 1575 C CA . GLY A 1 220 ? -23.634 -11.934 27.754 1.00 91.31 220 GLY A CA 1
ATOM 1576 C C . GLY A 1 220 ? -22.836 -10.770 27.161 1.00 91.31 220 GLY A C 1
ATOM 1577 O O . GLY A 1 220 ? -21.606 -10.767 27.232 1.00 91.31 220 GLY A O 1
ATOM 1578 N N . VAL A 1 221 ? -23.507 -9.758 26.602 1.00 91.31 221 VAL A N 1
ATOM 1579 C CA . VAL A 1 221 ? -22.861 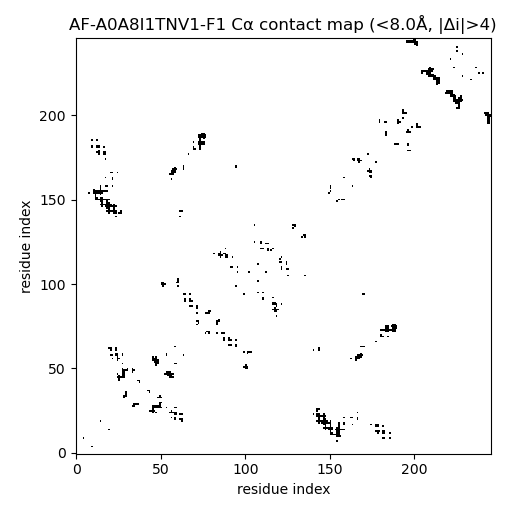-8.580 26.016 1.00 91.31 221 VAL A CA 1
ATOM 1580 C C . VAL A 1 221 ? -22.969 -7.394 26.964 1.00 91.31 221 VAL A C 1
ATOM 1582 O O . VAL A 1 221 ? -24.053 -6.934 27.315 1.00 91.31 221 VAL A O 1
ATOM 1585 N N . LEU A 1 222 ? -21.817 -6.838 27.334 1.00 90.31 222 LEU A N 1
ATOM 1586 C CA . LEU A 1 222 ? -21.731 -5.614 28.124 1.00 90.31 222 LEU A CA 1
ATOM 1587 C C . LEU A 1 222 ? -21.436 -4.414 27.219 1.00 90.31 222 LEU A C 1
ATOM 1589 O O . LEU A 1 222 ? -20.445 -4.390 26.488 1.00 90.31 222 LEU A O 1
ATOM 1593 N N . LEU A 1 223 ? -22.273 -3.383 27.308 1.00 88.19 223 LEU A N 1
ATOM 1594 C CA . LEU A 1 223 ? -22.065 -2.083 26.680 1.00 88.19 223 LEU A CA 1
ATOM 1595 C C . LEU A 1 223 ? -21.513 -1.110 27.720 1.00 88.19 223 LEU A C 1
ATOM 1597 O O . LEU A 1 223 ? -22.086 -0.928 28.790 1.00 88.19 223 LEU A O 1
ATOM 1601 N N . GLY A 1 224 ? -20.407 -0.445 27.417 1.00 84.56 224 GLY A N 1
ATOM 1602 C CA . GLY A 1 224 ? -19.808 0.530 28.320 1.00 84.56 224 GLY A CA 1
ATOM 1603 C C . GLY A 1 224 ? -19.035 1.584 27.554 1.00 84.56 224 GLY A C 1
ATOM 1604 O O . GLY A 1 224 ? -18.633 1.381 26.407 1.00 84.56 224 GLY A O 1
ATOM 1605 N N . ALA A 1 225 ? -18.796 2.724 28.197 1.00 79.50 225 ALA A N 1
ATOM 1606 C CA . ALA A 1 225 ? -17.785 3.639 27.688 1.00 79.50 225 ALA A CA 1
ATOM 1607 C C . ALA A 1 225 ? -16.398 3.002 27.869 1.00 79.50 225 ALA A C 1
ATOM 1609 O O . ALA A 1 225 ? -16.201 2.138 28.719 1.00 79.50 225 ALA A O 1
ATOM 1610 N N . VAL A 1 226 ? -15.415 3.460 27.105 1.00 72.88 226 VAL A N 1
ATOM 1611 C CA . VAL A 1 226 ? -14.005 3.031 27.181 1.00 72.88 226 VAL A CA 1
ATOM 1612 C C . VAL A 1 226 ? 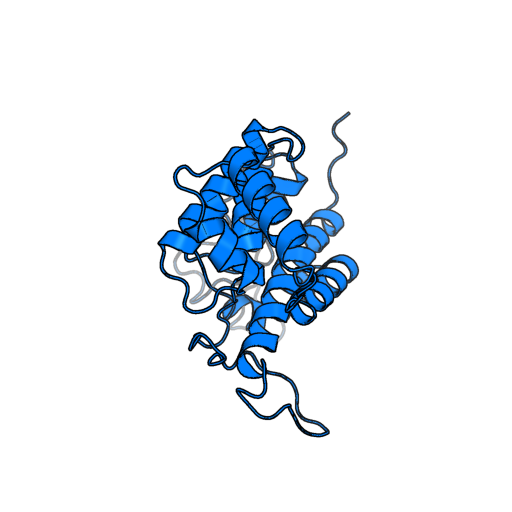-13.410 2.961 28.601 1.00 72.88 226 VAL A C 1
ATOM 1614 O O . VAL A 1 226 ? -12.592 2.086 28.865 1.00 72.88 226 VAL A O 1
ATOM 1617 N N . GLY A 1 227 ? -13.851 3.817 29.535 1.00 74.56 227 GLY A N 1
ATOM 1618 C CA . GLY A 1 227 ? -13.429 3.798 30.942 1.00 74.56 227 GLY A CA 1
ATOM 1619 C C . GLY A 1 227 ? -13.899 2.558 31.707 1.00 74.56 227 GLY A C 1
ATOM 1620 O O . GLY A 1 227 ? -13.420 2.283 32.800 1.00 74.56 227 GLY A O 1
ATOM 1621 N N . SER A 1 228 ? -14.816 1.786 31.128 1.00 78.06 228 SER A N 1
ATOM 1622 C CA . SER A 1 228 ? -15.315 0.523 3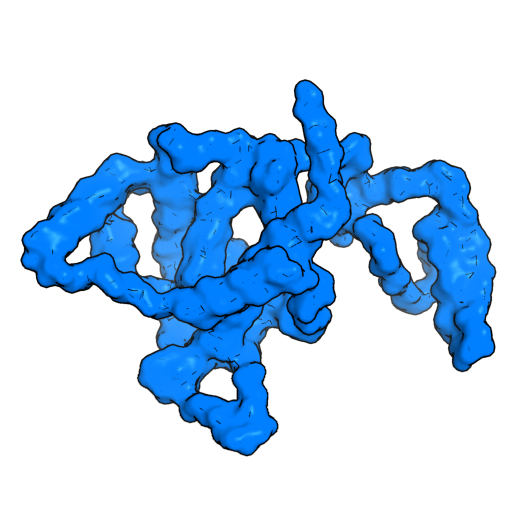1.678 1.00 78.06 228 SER A CA 1
ATOM 1623 C C . SER A 1 228 ? -14.385 -0.653 31.367 1.00 78.06 228 SER A C 1
ATOM 1625 O O . SER A 1 228 ? -14.565 -1.738 31.919 1.00 78.06 228 SER A O 1
ATOM 1627 N N . ARG A 1 229 ? -13.383 -0.462 30.492 1.00 76.00 229 ARG A N 1
ATOM 1628 C CA . ARG A 1 229 ? -12.385 -1.488 30.176 1.00 76.00 229 ARG A CA 1
ATOM 1629 C C . ARG A 1 229 ? -11.505 -1.730 31.403 1.00 76.00 229 ARG A C 1
ATOM 1631 O O . ARG A 1 229 ? -10.675 -0.897 31.755 1.00 76.00 229 ARG A O 1
ATOM 1638 N N . ARG A 1 230 ? -11.654 -2.903 32.013 1.00 74.50 230 ARG A N 1
ATOM 1639 C CA . ARG A 1 230 ? -10.835 -3.381 33.133 1.00 74.50 230 ARG A CA 1
ATOM 1640 C C . ARG A 1 230 ? -10.585 -4.888 32.997 1.00 74.50 230 ARG A C 1
ATOM 1642 O O . ARG A 1 230 ? -11.439 -5.572 32.426 1.00 74.50 230 ARG A O 1
ATOM 1649 N N . PRO A 1 231 ? -9.437 -5.408 33.469 1.00 77.75 231 PRO A N 1
ATOM 1650 C CA . PRO A 1 231 ? -9.174 -6.846 33.464 1.00 77.75 231 PRO A CA 1
ATOM 1651 C C . PRO A 1 231 ? -10.315 -7.621 34.138 1.00 77.75 231 PRO A C 1
ATOM 1653 O O . PRO A 1 231 ? -10.830 -7.181 35.165 1.00 77.75 231 PRO A O 1
ATOM 1656 N N . GLY A 1 232 ? -10.726 -8.743 33.544 1.00 81.56 232 GLY A N 1
ATOM 1657 C CA . GLY A 1 232 ? -11.760 -9.625 34.099 1.00 81.56 232 GLY A CA 1
ATOM 1658 C C . GLY A 1 232 ? -13.211 -9.148 33.953 1.00 81.56 232 GLY A C 1
ATOM 1659 O O . GLY A 1 232 ? -14.100 -9.813 34.468 1.00 81.56 232 GLY A O 1
ATOM 1660 N N . VAL A 1 233 ? -13.485 -8.023 33.272 1.00 81.50 233 VAL A N 1
ATOM 1661 C CA . VAL A 1 233 ? -14.874 -7.549 33.072 1.00 81.50 233 VAL A CA 1
ATOM 1662 C C . VAL A 1 233 ? -15.608 -8.255 31.930 1.00 81.50 233 VAL A C 1
ATOM 1664 O O . VAL A 1 233 ? -16.831 -8.215 31.887 1.00 81.50 233 VAL A O 1
ATOM 1667 N N . ALA A 1 234 ? -14.868 -8.835 30.989 1.00 84.56 234 ALA A N 1
ATOM 1668 C CA . ALA A 1 234 ? -15.383 -9.554 29.831 1.00 84.56 234 ALA A CA 1
ATOM 1669 C C . ALA A 1 234 ? -14.291 -10.481 29.283 1.00 84.56 234 ALA A C 1
ATOM 1671 O O . ALA A 1 234 ? -13.103 -10.166 29.406 1.00 84.56 234 ALA A O 1
ATOM 1672 N N . ASP A 1 235 ? -14.695 -11.565 28.621 1.00 86.38 235 ASP A N 1
ATOM 1673 C CA . ASP A 1 235 ? -13.778 -12.482 27.929 1.00 86.38 235 ASP A CA 1
ATOM 1674 C C . ASP A 1 235 ? -13.158 -11.843 26.673 1.00 86.38 235 ASP A C 1
ATOM 1676 O O . ASP A 1 235 ? -12.038 -12.163 26.278 1.00 86.38 235 ASP A O 1
ATOM 1680 N N . ALA A 1 236 ? -13.873 -10.895 26.055 1.00 81.94 236 ALA A N 1
ATOM 1681 C CA . ALA A 1 236 ? -13.417 -10.122 24.906 1.00 81.94 236 ALA A CA 1
ATOM 1682 C C . ALA A 1 236 ? -13.967 -8.688 24.944 1.00 81.94 236 ALA A C 1
ATOM 1684 O O . ALA A 1 236 ? -15.066 -8.435 25.432 1.00 81.94 236 ALA A O 1
ATOM 1685 N N . VAL A 1 237 ? -13.211 -7.734 24.386 1.00 78.88 237 VAL A N 1
ATOM 1686 C CA . VAL A 1 237 ? -13.620 -6.324 24.293 1.00 78.88 237 VAL A CA 1
ATOM 1687 C C . VAL A 1 237 ? -13.658 -5.892 22.832 1.00 78.88 237 VAL A C 1
ATOM 1689 O O . VAL A 1 237 ? -12.635 -5.902 22.147 1.00 78.88 237 VAL A O 1
ATOM 1692 N N . VAL A 1 238 ? -14.827 -5.445 22.372 1.00 74.62 238 VAL A N 1
ATOM 1693 C CA . VAL A 1 238 ? -14.999 -4.802 21.064 1.00 74.62 238 VAL A CA 1
ATOM 1694 C C . VAL A 1 238 ? -15.128 -3.297 21.282 1.00 74.62 238 VAL A C 1
ATOM 1696 O O . VAL A 1 238 ? -16.121 -2.819 21.820 1.00 74.62 238 VAL A O 1
ATOM 1699 N N . SER A 1 239 ? -14.110 -2.536 20.879 1.00 71.62 239 SER A N 1
ATOM 1700 C CA . SER A 1 239 ? -14.139 -1.073 20.958 1.00 71.62 239 SER A CA 1
ATOM 1701 C C . SER A 1 239 ? -14.586 -0.471 19.629 1.00 71.62 239 SER A C 1
ATOM 1703 O O . SER A 1 239 ? -14.035 -0.797 18.579 1.00 71.62 239 SER A O 1
ATOM 1705 N N . LEU A 1 240 ? -15.545 0.453 19.687 1.00 69.31 240 LEU A N 1
ATOM 1706 C CA . LEU A 1 240 ? -15.916 1.323 18.562 1.00 69.31 240 LEU A CA 1
ATOM 1707 C C . LEU A 1 240 ? -15.075 2.613 18.527 1.00 69.31 240 LEU A C 1
ATOM 1709 O O . LEU A 1 240 ? -15.183 3.410 17.596 1.00 69.31 240 LEU A O 1
ATOM 1713 N N . CYS A 1 241 ? -14.242 2.831 19.547 1.00 67.31 241 CYS A N 1
ATOM 1714 C CA . CYS A 1 241 ? -13.320 3.955 19.632 1.00 67.31 241 CYS A CA 1
ATOM 1715 C C . CYS A 1 241 ? -11.997 3.622 18.939 1.00 67.31 241 CYS A C 1
ATOM 1717 O O . CYS A 1 241 ? -11.639 2.456 18.764 1.00 67.31 241 CYS A O 1
ATOM 1719 N N . ARG A 1 242 ? -11.229 4.663 18.595 1.00 70.62 242 ARG A N 1
ATOM 1720 C CA . ARG A 1 242 ? -9.834 4.475 18.187 1.00 70.62 242 ARG A CA 1
ATOM 1721 C C . ARG A 1 242 ? -9.112 3.745 19.319 1.00 70.62 242 ARG A C 1
ATOM 1723 O O . ARG A 1 242 ? -9.237 4.124 20.481 1.00 70.62 242 ARG A O 1
ATOM 1730 N N . LEU A 1 243 ? -8.383 2.699 18.969 1.00 60.81 243 LEU A N 1
ATOM 1731 C CA . LEU A 1 243 ? -7.411 2.068 19.848 1.00 60.81 243 LEU A CA 1
ATOM 1732 C C . LEU A 1 243 ? -6.022 2.563 19.419 1.00 60.81 243 LEU A C 1
ATOM 1734 O O . LEU A 1 243 ? -5.865 3.078 18.307 1.00 60.81 243 LEU A O 1
ATOM 1738 N N . GLY A 1 244 ? -5.053 2.513 20.332 1.00 61.66 244 GLY A N 1
ATOM 1739 C CA . GLY A 1 244 ? -3.669 2.862 20.015 1.00 61.66 244 GLY A CA 1
ATOM 1740 C C . GLY A 1 244 ? -3.044 1.899 18.999 1.00 61.66 244 GLY A C 1
ATOM 1741 O O . GLY A 1 244 ? -3.724 1.060 18.418 1.00 61.66 244 GLY A O 1
ATOM 1742 N N . ALA A 1 245 ? -1.743 2.033 18.774 1.00 66.12 245 ALA A N 1
ATOM 1743 C CA . ALA A 1 245 ? -0.973 1.207 17.848 1.00 66.12 245 ALA A CA 1
ATOM 1744 C C . ALA A 1 245 ? -0.640 -0.204 18.385 1.00 66.12 245 ALA A C 1
ATOM 1746 O O . ALA A 1 245 ? 0.020 -0.958 17.672 1.00 66.12 245 ALA A O 1
ATOM 1747 N N . ALA A 1 246 ? -1.049 -0.532 19.619 1.00 52.88 246 ALA A N 1
ATOM 1748 C CA . ALA A 1 246 ? -0.856 -1.837 20.257 1.00 52.88 246 ALA A CA 1
ATOM 1749 C C . ALA A 1 246 ? -1.987 -2.832 19.957 1.00 52.88 246 ALA A C 1
ATOM 1751 O O . ALA A 1 246 ? -3.168 -2.407 19.943 1.00 52.88 246 ALA A O 1
#

Solvent-accessible surface area (backbone atoms only — not comparable to full-atom values): 13526 Å² total; per-residue (Å²): 136,86,76,80,79,50,72,68,56,49,34,15,42,17,0,28,48,50,21,16,38,48,20,31,8,39,38,40,20,45,46,97,64,63,29,83,73,65,56,94,95,51,71,84,53,44,65,14,40,27,92,44,63,35,55,53,19,29,36,54,53,69,48,34,50,50,45,26,47,37,61,47,31,24,63,38,47,59,73,87,39,68,74,38,34,27,51,26,30,41,32,47,44,55,50,57,75,68,62,62,66,52,70,58,72,66,58,45,51,28,64,70,67,43,88,67,79,28,40,67,56,40,50,51,45,47,51,51,52,33,77,75,62,75,77,73,83,83,77,98,46,64,45,22,52,54,19,19,53,51,8,49,75,66,15,33,85,66,51,54,68,73,55,48,70,42,32,32,35,66,97,72,44,36,44,69,50,44,34,42,35,31,45,18,34,78,50,50,38,44,56,49,100,66,34,46,71,68,21,56,58,55,76,78,57,86,87,44,54,55,60,67,44,65,39,95,91,38,82,91,40,74,47,56,44,79,47,37,73,53,92,87,75,58,97,70,84,88,73,94,61,88,72,31,62,104

Radius of gyration: 21.22 Å; Cα contacts (8 Å, |Δi|>4): 394; chains: 1; bounding box: 56×48×61 Å

Secondary structure (DSSP, 8-state):
------HHHHHHHHHHHHHHHHHHHHHGGGGGGSSPPP-TT-------BTTTTBPTTB--HHHHHHHHHHHHHTTT--TTSHHHHHHHHHHHHHHHHT--S---HHHHHHHHH-SS--HHHHHHHHHHHHHHHS-------HHHHHHHHHHHHH-GGGS-HHHHHH-EETTTEEHHHHHHHHHHHHHTS---TT-TTT-SS----TT----EEEETTEEEEEEE-GGG--TTS-S----SSPP---

Foldseek 3Di:
DDPPDDPLQLQLLLQLLLQLLLLQLLCQCCPPPVDDDDDVPDDGASPADHQQRGHRQEGAPLNQLVVLLLVLLLQLDDCVDQVSQLSSQVSLLVVVVVPGSDDDPLSCQLSVVDPDGGNVSSVVSSVVCCVVPVPNPDDPRVSSNVRSVVSNVPGNVPNDPVSQQSHAYPPGDGSLVSSQSSNSSVVSNDAPPQRPAAAQFRPPDDVFDLDWDADPVGNLDTDGTPNVDDPPPHPDDDDPDDTYPD

pLDDT: mean 89.13, std 11.46, range [30.8, 98.25]

Mean predicted aligned error: 7.25 Å

Sequence (246 aa):
MSARLRSRTLDRAAGVLLGGAAGDALGVPYEYGSRAQPGPGEHARMLGGGLGGFPPGGWSDDTAMACAVLEVAAQGADLRSEAALDRVAAGFRRWYDSGPTDVGVQTRRVLGGVGTPGAAPMRAMAAELHARTGRTAGTDTVAAIAGALLGAKYGGSAVPARWRRMLHGWPGLRAADLTRLAVLAVRGGRTDPEGWPLAATLPSYRGARTGTVAHPDDPGVLLGAVGSRRPGVADAVVSLCRLGAA

Nearest PDB structures (foldseek):
  2woe-assembly3_C  TM=7.046E-01  e=7.006E-05  Rhodospirillum rubrum
  3g9d-assembly2_B  TM=6.219E-01  e=3.755E-05  Azospirillum brasilense
  6d3a-assembly3_A  TM=6.390E-01  e=1.122E-01  Homo sapiens